Protein AF-A0A812TG53-F1 (afdb_monomer_lite)

Radius of gyration: 23.91 Å; chains: 1; bounding box: 46×63×56 Å

Structure (mmCIF, N/CA/C/O backbone):
data_AF-A0A812TG53-F1
#
_entry.id   AF-A0A812TG53-F1
#
loop_
_atom_site.group_PDB
_atom_site.id
_atom_site.type_symbol
_atom_site.label_atom_id
_atom_site.label_alt_id
_atom_sit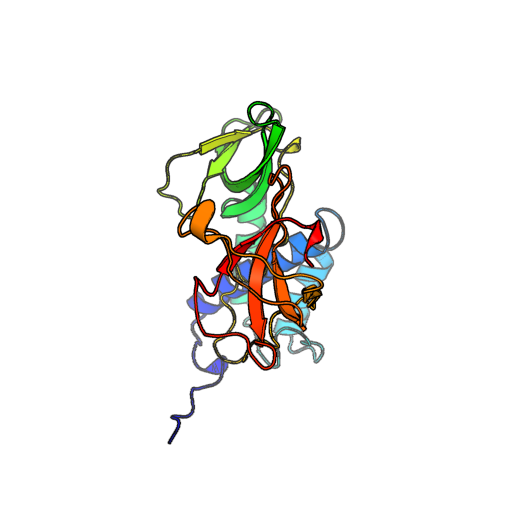e.label_comp_id
_atom_site.label_asym_id
_atom_site.label_entity_id
_atom_site.label_seq_id
_atom_site.pdbx_PDB_ins_code
_atom_site.Cartn_x
_atom_site.Cartn_y
_atom_site.Cartn_z
_atom_site.occupancy
_atom_site.B_iso_or_equiv
_atom_site.auth_seq_id
_atom_site.auth_comp_id
_atom_site.auth_asym_id
_atom_site.auth_atom_id
_atom_site.pdbx_PDB_model_num
ATOM 1 N N . MET A 1 1 ? -2.978 -31.673 16.036 1.00 34.66 1 MET A N 1
ATOM 2 C CA . MET A 1 1 ? -3.916 -30.984 16.946 1.00 34.66 1 MET A CA 1
ATOM 3 C C . MET A 1 1 ? -3.555 -29.513 16.906 1.00 34.66 1 MET A C 1
ATOM 5 O O . MET A 1 1 ? -2.450 -29.178 17.310 1.00 34.66 1 MET A O 1
ATOM 9 N N . ALA A 1 2 ? -4.396 -28.683 16.290 1.00 30.30 2 ALA A N 1
ATOM 10 C CA . ALA A 1 2 ? -4.158 -27.247 16.195 1.00 30.30 2 ALA A CA 1
ATOM 11 C C . ALA A 1 2 ? -4.555 -26.586 17.519 1.00 30.30 2 ALA A C 1
ATOM 13 O O . ALA A 1 2 ? -5.605 -26.903 18.079 1.00 30.30 2 ALA A O 1
ATOM 14 N N . VAL A 1 3 ? -3.688 -25.721 18.035 1.00 29.70 3 VAL A N 1
ATOM 15 C CA . VAL A 1 3 ? -3.946 -24.941 19.246 1.00 29.70 3 VAL A CA 1
ATOM 16 C C . VAL A 1 3 ? -4.960 -23.849 18.877 1.00 29.70 3 VAL A C 1
ATOM 18 O O . VAL A 1 3 ? -4.723 -23.149 17.891 1.00 29.70 3 VAL A O 1
ATOM 21 N N . PRO A 1 4 ? -6.091 -23.699 19.590 1.00 30.78 4 PRO A N 1
ATOM 22 C CA . PRO A 1 4 ? -7.023 -22.610 19.328 1.00 30.78 4 PRO A CA 1
ATOM 23 C C . PRO A 1 4 ? -6.331 -21.287 19.665 1.00 30.78 4 PRO A C 1
ATOM 25 O O . PRO A 1 4 ? -5.918 -21.068 20.803 1.00 30.78 4 PRO A O 1
ATOM 28 N N . PHE A 1 5 ? -6.161 -20.428 18.662 1.00 34.66 5 PHE A N 1
ATOM 29 C CA . PHE A 1 5 ? -5.692 -19.066 18.884 1.00 34.66 5 PHE A CA 1
ATOM 30 C C . PHE A 1 5 ? -6.871 -18.180 19.310 1.00 34.66 5 PHE A C 1
ATOM 32 O O . PHE A 1 5 ? -7.987 -18.367 18.815 1.00 34.66 5 PHE A O 1
ATOM 39 N N . PRO A 1 6 ? -6.642 -17.218 20.211 1.00 31.52 6 PRO A N 1
ATOM 40 C CA . PRO A 1 6 ? -7.719 -16.442 20.796 1.00 31.52 6 PRO A CA 1
ATOM 41 C C . PRO A 1 6 ? -8.263 -15.320 19.890 1.00 31.52 6 PRO A C 1
ATOM 43 O O . PRO A 1 6 ? -7.548 -14.836 19.007 1.00 31.52 6 PRO A O 1
ATOM 46 N N . PRO A 1 7 ? -9.517 -14.873 20.108 1.00 41.44 7 PRO A N 1
ATOM 47 C CA . PRO A 1 7 ? -10.139 -13.772 19.366 1.00 41.44 7 PRO A CA 1
ATOM 48 C C . PRO A 1 7 ? -9.386 -12.439 19.542 1.00 41.44 7 PRO A C 1
ATOM 50 O O . PRO A 1 7 ? -8.675 -12.234 20.521 1.00 41.44 7 PRO A O 1
ATOM 53 N N . LEU A 1 8 ? -9.593 -11.477 18.627 1.00 40.84 8 LEU A N 1
ATOM 54 C CA . LEU A 1 8 ? -9.051 -10.097 18.689 1.00 40.84 8 LEU A CA 1
ATOM 55 C C . LEU A 1 8 ? -9.301 -9.388 20.039 1.00 40.84 8 LEU A C 1
ATOM 57 O O . LEU A 1 8 ? -8.551 -8.482 20.404 1.00 40.84 8 LEU A O 1
ATOM 61 N N . ALA A 1 9 ? -10.309 -9.850 20.783 1.00 44.41 9 ALA A N 1
ATOM 62 C CA . ALA A 1 9 ? -10.615 -9.481 22.160 1.00 44.41 9 ALA A CA 1
ATOM 63 C C . ALA A 1 9 ? -9.562 -9.919 23.204 1.00 44.41 9 ALA A C 1
ATOM 65 O O . ALA A 1 9 ? -9.714 -9.583 24.369 1.00 44.41 9 ALA A O 1
ATOM 66 N N . GLU A 1 10 ? -8.494 -10.629 22.831 1.00 42.50 10 GLU A N 1
ATOM 67 C CA . GLU A 1 10 ? -7.388 -10.972 23.743 1.00 42.50 10 GLU A CA 1
ATOM 68 C C . GLU A 1 10 ? -6.104 -10.162 23.483 1.00 42.50 10 GLU A C 1
ATOM 70 O O . GLU A 1 10 ? -5.130 -10.267 24.225 1.00 42.50 10 GLU A O 1
ATOM 75 N N . LEU A 1 11 ? -6.100 -9.273 22.481 1.00 46.25 11 LEU A N 1
ATOM 76 C CA . LEU A 1 11 ? -5.015 -8.305 22.236 1.00 46.25 11 LEU A CA 1
ATOM 77 C C . LEU A 1 11 ? -5.335 -6.925 22.848 1.00 46.25 11 LEU A C 1
ATOM 79 O O . LEU A 1 11 ? -4.983 -5.886 22.283 1.00 46.25 11 LEU A O 1
ATOM 83 N N . THR A 1 12 ? -6.035 -6.920 23.985 1.00 52.81 12 THR A N 1
ATOM 84 C CA . THR A 1 12 ? -6.772 -5.794 24.589 1.00 52.81 12 THR A CA 1
ATOM 85 C C . THR A 1 12 ? -5.918 -4.871 25.447 1.00 52.81 12 THR A C 1
ATOM 87 O O . THR A 1 12 ? -6.104 -4.746 26.657 1.00 52.81 12 THR A O 1
ATOM 90 N N . GLY A 1 13 ? -4.977 -4.177 24.817 1.00 63.47 13 GLY A N 1
ATOM 91 C CA . GLY A 1 13 ? -4.445 -2.938 25.367 1.00 63.47 13 GLY A CA 1
ATOM 92 C C . GLY A 1 13 ? -5.047 -1.747 24.617 1.00 63.47 13 GLY A C 1
ATOM 93 O O . GLY A 1 13 ? -5.007 -1.747 23.390 1.00 63.47 13 GLY A O 1
ATOM 94 N N . PRO A 1 14 ? -5.501 -0.672 25.282 1.00 61.66 14 PRO A N 1
ATOM 95 C CA . PRO A 1 14 ? -5.809 0.595 24.603 1.00 61.66 14 PRO A CA 1
ATOM 96 C C . PRO A 1 14 ? -4.668 1.038 23.663 1.00 61.66 14 PRO A C 1
ATOM 98 O O . PRO A 1 14 ? -4.884 1.484 22.539 1.00 61.66 14 PRO A O 1
ATOM 101 N N . ARG A 1 15 ? -3.421 0.774 24.083 1.00 70.75 15 ARG A N 1
ATOM 102 C CA . ARG A 1 15 ? -2.189 1.056 23.330 1.00 70.75 15 ARG A CA 1
ATOM 103 C C . ARG A 1 15 ? -2.018 0.256 22.034 1.00 70.75 15 ARG A C 1
ATOM 105 O O . ARG A 1 15 ? -1.292 0.711 21.158 1.00 70.75 15 ARG A O 1
ATOM 112 N N . THR A 1 16 ? -2.635 -0.917 21.899 1.00 77.12 16 THR A N 1
ATOM 113 C CA . THR A 1 16 ? -2.551 -1.742 20.677 1.00 77.12 16 THR A CA 1
ATOM 114 C C . THR A 1 16 ? -3.695 -1.452 19.708 1.00 77.12 16 THR A C 1
ATOM 116 O O . THR A 1 16 ? -3.560 -1.724 18.515 1.00 77.12 16 THR A O 1
ATOM 119 N N . LEU A 1 17 ? -4.801 -0.879 20.196 1.00 80.94 17 LEU A N 1
ATOM 120 C CA . LEU A 1 17 ? -5.965 -0.517 19.387 1.00 80.94 17 LEU A CA 1
ATOM 121 C C . LEU A 1 17 ? -5.759 0.791 18.620 1.00 80.94 17 LEU A C 1
ATOM 123 O O . LEU A 1 17 ? -6.074 0.836 17.433 1.00 80.94 17 LEU A O 1
ATOM 127 N N . ILE A 1 18 ? -5.170 1.817 19.248 1.00 83.62 18 ILE A N 1
ATOM 128 C CA . ILE A 1 18 ? -4.958 3.131 18.609 1.00 83.62 18 ILE A CA 1
ATOM 129 C C . ILE A 1 18 ? -4.191 3.010 17.277 1.00 83.62 18 ILE A C 1
ATOM 131 O O . ILE A 1 18 ? -4.693 3.515 16.272 1.00 83.62 18 IL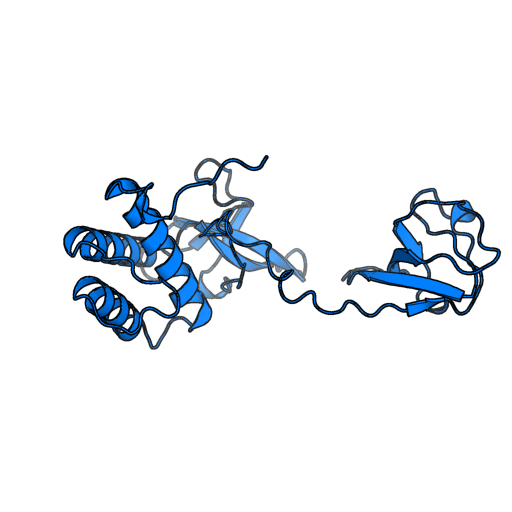E A O 1
ATOM 135 N N . PRO A 1 19 ? -3.039 2.307 17.188 1.00 79.62 19 PRO A N 1
ATOM 136 C CA . PRO A 1 19 ? -2.325 2.167 15.918 1.00 79.62 19 PRO A CA 1
ATOM 137 C C . PRO A 1 19 ? -3.146 1.447 14.844 1.00 79.62 19 PRO A C 1
ATOM 139 O O . PRO A 1 19 ? -3.081 1.818 13.677 1.00 79.62 19 PRO A O 1
ATOM 142 N N . LYS A 1 20 ? -3.950 0.446 15.225 1.00 81.00 20 LYS A N 1
ATOM 143 C CA . LYS A 1 20 ? -4.804 -0.302 14.290 1.00 81.00 20 LYS A CA 1
ATOM 144 C C . LYS A 1 20 ? -5.939 0.562 13.744 1.00 81.00 20 LYS A C 1
ATOM 146 O O . LYS A 1 20 ? -6.169 0.554 12.539 1.00 81.00 20 LYS A O 1
ATOM 151 N N . LEU A 1 21 ? -6.608 1.326 14.609 1.00 83.94 21 LEU A N 1
ATOM 152 C CA . LEU A 1 21 ? -7.654 2.268 14.204 1.00 83.94 21 LEU A CA 1
ATOM 153 C C . LEU A 1 21 ? -7.091 3.367 13.311 1.00 83.94 21 LEU A C 1
ATOM 155 O O . LEU A 1 21 ? -7.651 3.643 12.257 1.00 83.94 21 LEU A O 1
ATOM 159 N N . LEU A 1 22 ? -5.944 3.932 13.683 1.00 85.31 22 LEU A N 1
ATOM 160 C CA . LEU A 1 22 ? -5.238 4.904 12.859 1.00 85.31 22 LEU A CA 1
ATOM 161 C C . LEU A 1 22 ? -4.946 4.336 11.462 1.00 85.31 22 LEU A C 1
ATOM 163 O O . LEU A 1 22 ? -5.195 4.989 10.455 1.00 85.31 22 LEU A O 1
ATOM 167 N N . ASN A 1 23 ? -4.448 3.108 11.393 1.00 81.00 23 ASN A N 1
ATOM 168 C CA . ASN A 1 23 ? -4.130 2.434 10.141 1.00 81.00 23 ASN A CA 1
ATOM 169 C C . ASN A 1 23 ? -5.379 2.169 9.284 1.00 81.00 23 ASN A C 1
ATOM 171 O O . ASN A 1 23 ? -5.363 2.456 8.086 1.00 81.00 23 ASN A O 1
ATOM 175 N N . PHE A 1 24 ? -6.482 1.741 9.905 1.00 82.50 24 PHE A N 1
ATOM 176 C CA . PHE A 1 24 ? -7.789 1.624 9.254 1.00 82.50 24 PHE A CA 1
ATOM 177 C C . PHE A 1 24 ? -8.268 2.965 8.684 1.00 82.50 24 PHE A C 1
ATOM 179 O O . PHE A 1 24 ? -8.654 3.044 7.519 1.00 82.50 24 PHE A O 1
ATOM 186 N N . MET A 1 25 ? -8.194 4.036 9.476 1.00 85.62 25 MET A N 1
ATOM 187 C CA . MET A 1 25 ? -8.623 5.369 9.055 1.00 85.62 25 MET A CA 1
ATOM 188 C C . MET A 1 25 ? -7.836 5.872 7.848 1.00 85.62 25 MET A C 1
ATOM 190 O O . MET A 1 25 ? -8.407 6.428 6.910 1.00 85.62 25 MET A O 1
ATOM 194 N N . LYS A 1 26 ? -6.519 5.658 7.856 1.00 84.19 26 LYS A N 1
ATOM 195 C CA . LYS A 1 26 ? -5.667 6.032 6.732 1.00 84.19 26 LYS A CA 1
ATOM 196 C C . LYS A 1 26 ? -6.007 5.230 5.477 1.00 84.19 26 LYS A C 1
ATOM 198 O O . LYS A 1 26 ? -6.100 5.822 4.409 1.00 84.19 26 LYS A O 1
ATOM 203 N N . GLU A 1 27 ? -6.235 3.922 5.583 1.00 79.12 27 GLU A N 1
ATOM 204 C CA . GLU A 1 27 ? -6.652 3.098 4.440 1.00 79.12 27 GLU A CA 1
ATOM 205 C C . GLU A 1 27 ? -8.019 3.533 3.886 1.00 79.12 27 GLU A C 1
ATOM 207 O O . GLU A 1 27 ? -8.171 3.674 2.672 1.00 79.12 27 GLU A O 1
ATOM 212 N N . TYR A 1 28 ? -8.987 3.816 4.763 1.00 80.00 28 TYR A N 1
ATOM 213 C CA . TYR A 1 28 ? -10.306 4.315 4.374 1.00 80.00 28 TYR A CA 1
ATOM 214 C C . TYR A 1 28 ? -10.203 5.641 3.611 1.00 80.00 28 TYR A C 1
ATOM 216 O O . TYR A 1 28 ? -10.684 5.736 2.483 1.00 80.00 28 TYR A O 1
ATOM 224 N N . HIS A 1 29 ? -9.496 6.626 4.177 1.00 82.62 29 HIS A N 1
ATOM 225 C CA . HIS A 1 29 ? -9.280 7.937 3.554 1.00 82.62 29 HIS A CA 1
ATOM 226 C C . HIS A 1 29 ? -8.634 7.821 2.164 1.00 82.62 29 HIS A C 1
ATOM 228 O O . HIS A 1 29 ? -8.998 8.535 1.230 1.00 82.62 29 HIS A O 1
ATOM 234 N N . MET A 1 30 ? -7.702 6.880 2.005 1.00 76.88 30 MET A N 1
ATOM 235 C CA . MET A 1 30 ? -7.019 6.628 0.734 1.00 76.88 30 MET A CA 1
ATOM 236 C C . MET A 1 30 ? -7.938 5.999 -0.318 1.00 76.88 30 MET A C 1
ATOM 238 O O . MET A 1 30 ? -7.809 6.313 -1.499 1.00 76.88 30 MET A O 1
ATOM 242 N N . ARG A 1 31 ? -8.876 5.136 0.092 1.00 73.19 31 ARG A N 1
ATOM 243 C CA . ARG A 1 31 ? -9.844 4.495 -0.815 1.00 73.19 31 ARG A CA 1
ATOM 244 C C . ARG A 1 31 ? -10.945 5.444 -1.274 1.00 73.19 31 ARG A C 1
ATOM 246 O O . ARG A 1 31 ? -11.345 5.381 -2.432 1.00 73.19 31 ARG A O 1
ATOM 253 N N . THR A 1 32 ? -11.440 6.307 -0.389 1.00 72.94 32 THR A N 1
ATOM 254 C CA . THR A 1 32 ? -12.559 7.216 -0.696 1.00 72.94 32 THR A CA 1
ATOM 255 C C . THR A 1 32 ? -12.136 8.480 -1.446 1.00 72.94 32 THR A C 1
ATOM 257 O O . THR A 1 32 ? -12.987 9.212 -1.950 1.00 72.94 32 THR A O 1
ATOM 260 N N . GLY A 1 33 ? -10.830 8.744 -1.537 1.00 67.56 33 GLY A N 1
ATOM 261 C CA . GLY A 1 33 ? -10.294 9.987 -2.082 1.00 67.56 33 GLY A CA 1
ATOM 262 C C . GLY A 1 33 ? -10.409 11.155 -1.094 1.00 67.56 33 GLY A C 1
ATOM 263 O O . GLY A 1 33 ? -11.250 11.174 -0.198 1.00 67.56 33 GLY A O 1
ATOM 264 N N . GLU A 1 34 ? -9.544 12.154 -1.274 1.00 64.88 34 GLU A N 1
ATOM 265 C CA . GLU A 1 34 ? -9.166 13.162 -0.266 1.00 64.88 34 GLU A CA 1
ATOM 266 C C . GLU A 1 34 ? -10.284 14.086 0.261 1.00 64.88 34 GLU A C 1
ATOM 268 O O . GLU A 1 34 ? -10.023 14.878 1.162 1.00 64.88 34 GLU A O 1
ATOM 273 N N . SER A 1 35 ? -11.500 14.069 -0.302 1.00 55.28 35 SER A N 1
ATOM 274 C CA . SER A 1 35 ? -12.358 15.265 -0.273 1.00 55.28 35 SER A CA 1
ATOM 275 C C . SER A 1 35 ? -13.748 15.135 0.353 1.00 55.28 35 SER A C 1
ATOM 277 O O . SER A 1 35 ? -14.369 16.186 0.527 1.00 55.28 35 SER A O 1
ATOM 279 N N . LYS A 1 36 ? -14.304 13.952 0.653 1.00 60.56 36 LYS A N 1
ATOM 280 C CA . LYS A 1 36 ? -15.753 13.908 0.962 1.00 60.56 36 LYS A CA 1
ATOM 281 C C . LYS A 1 36 ? -16.219 13.210 2.231 1.00 60.56 36 LYS A C 1
ATOM 283 O O . LYS A 1 36 ? -17.326 13.528 2.643 1.00 60.56 36 LYS A O 1
ATOM 288 N N . ASP A 1 37 ? -15.413 12.382 2.892 1.00 72.00 37 ASP A N 1
ATOM 289 C CA . ASP A 1 37 ? -15.970 11.495 3.927 1.00 72.00 37 ASP A CA 1
ATOM 290 C C . ASP A 1 37 ? -15.198 11.406 5.248 1.00 72.00 37 ASP A C 1
ATOM 292 O O . ASP A 1 37 ? -15.439 10.499 6.041 1.00 72.00 37 ASP A O 1
ATOM 296 N N . ASP A 1 38 ? -14.336 12.377 5.566 1.00 80.25 38 ASP A N 1
ATOM 297 C CA . ASP A 1 38 ? -13.677 12.409 6.883 1.00 80.25 38 ASP A CA 1
ATOM 298 C C . ASP A 1 38 ? -14.710 12.473 8.027 1.00 80.25 38 ASP A C 1
ATOM 300 O O . ASP A 1 38 ? -14.564 11.786 9.038 1.00 80.25 38 ASP A O 1
ATOM 304 N N . HIS A 1 39 ? -15.798 13.232 7.842 1.00 82.75 39 HIS A N 1
ATOM 305 C CA . HIS A 1 39 ? -16.913 13.256 8.792 1.00 82.75 39 HIS A CA 1
ATOM 306 C C . HIS A 1 39 ? -17.650 11.916 8.870 1.00 82.75 39 HIS A C 1
ATOM 308 O O . HIS A 1 39 ? -17.987 11.488 9.970 1.00 82.75 39 HIS A O 1
ATOM 314 N N . GLY A 1 40 ? -17.860 11.236 7.738 1.00 83.88 40 GLY A N 1
ATOM 315 C CA . GLY A 1 40 ? -18.487 9.914 7.704 1.00 83.88 40 GLY A CA 1
ATOM 316 C C . GLY A 1 40 ? -17.654 8.861 8.436 1.00 83.88 40 GLY A C 1
ATOM 317 O O . GLY A 1 40 ? -18.191 8.087 9.220 1.00 83.88 40 GLY A O 1
ATOM 318 N N . LEU A 1 41 ? -16.329 8.889 8.263 1.00 83.31 41 LEU A N 1
ATOM 319 C CA . LEU A 1 41 ? -15.396 8.001 8.959 1.00 83.31 41 LEU A CA 1
ATOM 320 C C . LEU A 1 41 ? -15.363 8.263 10.471 1.00 83.31 41 LEU A C 1
ATOM 322 O O . LEU A 1 41 ? -15.394 7.323 11.263 1.00 83.31 41 LEU A O 1
ATOM 326 N N . GLN A 1 42 ? -15.305 9.531 10.884 1.00 83.50 42 GLN A N 1
ATOM 327 C CA . GLN A 1 42 ? -15.339 9.888 12.304 1.00 83.50 42 GLN A CA 1
ATOM 328 C C . GLN A 1 42 ? -16.674 9.503 12.950 1.00 83.50 42 GLN A C 1
ATOM 330 O O . GLN A 1 42 ? -16.677 9.012 14.077 1.00 83.50 42 GLN A O 1
ATOM 335 N N . GLN A 1 43 ? -17.791 9.693 12.240 1.00 84.19 43 GLN A N 1
ATOM 336 C CA . GLN A 1 43 ? -19.110 9.282 12.714 1.00 84.19 43 GLN A CA 1
ATOM 337 C C . GLN A 1 43 ? -19.206 7.759 12.823 1.00 84.19 43 GLN A C 1
ATOM 339 O O . GLN A 1 43 ? -19.623 7.265 13.861 1.00 84.19 43 GLN A O 1
ATOM 344 N N . LEU A 1 44 ? -18.716 7.014 11.826 1.00 81.81 44 LEU A N 1
ATOM 345 C CA . LEU A 1 44 ? -18.670 5.551 11.858 1.00 81.81 44 LEU A CA 1
ATOM 346 C C . LEU A 1 44 ? -17.927 5.028 13.096 1.00 81.81 44 LEU A C 1
ATOM 348 O O . LEU A 1 44 ? -18.392 4.096 13.745 1.00 81.81 44 LEU A O 1
ATOM 352 N N . LEU A 1 45 ? -16.779 5.618 13.442 1.00 82.62 45 LEU A N 1
ATOM 353 C CA . LEU A 1 45 ? -16.016 5.197 14.621 1.00 82.62 45 LEU A CA 1
ATOM 354 C C . LEU A 1 45 ? -16.734 5.517 15.939 1.00 82.62 45 LEU A C 1
ATOM 356 O O . LEU A 1 45 ? -16.670 4.708 16.863 1.00 82.62 45 LEU A O 1
ATOM 360 N N . ARG A 1 46 ? -17.433 6.658 16.019 1.00 83.25 46 ARG A N 1
ATOM 361 C CA . ARG A 1 46 ? -18.272 7.013 17.178 1.00 83.25 46 ARG A CA 1
ATOM 362 C C . ARG A 1 46 ? -19.468 6.074 17.310 1.00 83.25 46 ARG A C 1
ATOM 364 O O . ARG A 1 46 ? -19.706 5.554 18.392 1.00 83.25 46 ARG A O 1
ATOM 371 N N . ASP A 1 47 ? -20.146 5.772 16.206 1.00 80.25 47 ASP A N 1
ATOM 372 C CA . ASP A 1 47 ? -21.278 4.841 16.186 1.00 80.25 47 ASP A CA 1
ATOM 373 C C . ASP A 1 47 ? -20.855 3.442 16.675 1.00 80.25 47 ASP A C 1
ATOM 375 O O . ASP A 1 47 ? -21.607 2.772 17.382 1.00 80.25 47 ASP A O 1
ATOM 379 N N . ILE A 1 48 ? -19.633 3.002 16.345 1.00 74.38 48 ILE A N 1
ATOM 380 C CA . ILE A 1 48 ? -19.062 1.742 16.849 1.00 74.38 48 ILE A CA 1
ATOM 381 C C . ILE A 1 48 ? -18.758 1.829 18.353 1.00 74.38 48 ILE A C 1
ATOM 383 O O . ILE A 1 48 ? -19.046 0.878 19.082 1.00 74.38 48 ILE A O 1
ATOM 387 N N . ALA A 1 49 ? -18.219 2.952 18.838 1.00 80.38 49 ALA A N 1
ATOM 388 C CA . ALA A 1 49 ? -17.965 3.164 20.267 1.00 80.38 49 ALA A CA 1
ATOM 389 C C . ALA A 1 49 ? -19.258 3.162 21.103 1.00 80.38 49 ALA A C 1
ATOM 391 O O . ALA A 1 49 ? -19.280 2.647 22.221 1.00 80.38 49 ALA A O 1
ATOM 392 N N . GLU A 1 50 ? -20.359 3.661 20.538 1.00 82.50 50 GLU A N 1
ATOM 393 C CA . GLU A 1 50 ? -21.691 3.663 21.158 1.00 82.50 50 GLU A CA 1
ATOM 394 C C . GLU A 1 50 ? -22.401 2.293 21.105 1.00 82.50 50 GLU A C 1
ATOM 396 O O . GLU A 1 50 ? -23.503 2.138 21.637 1.00 82.50 50 GLU A O 1
ATOM 401 N N . GLY A 1 51 ? -21.783 1.272 20.497 1.00 70.31 51 GLY A N 1
ATOM 402 C CA . GLY A 1 51 ? -22.359 -0.071 20.373 1.00 70.31 51 GLY A CA 1
ATOM 403 C C . GLY A 1 51 ? -23.375 -0.211 19.233 1.00 70.31 51 GLY A C 1
ATOM 404 O O . GLY A 1 51 ? -24.259 -1.072 19.283 1.00 70.31 51 GLY A O 1
ATOM 405 N N . GLY A 1 52 ? -23.276 0.630 18.201 1.00 69.50 52 GLY A N 1
ATOM 406 C CA . GLY A 1 52 ? -24.093 0.545 16.997 1.00 69.50 52 GLY A CA 1
ATOM 407 C C . GLY A 1 52 ? -23.904 -0.785 16.254 1.00 69.50 52 GLY A C 1
ATOM 408 O O . GLY A 1 52 ? -22.790 -1.208 15.966 1.00 69.50 52 GLY A O 1
ATOM 409 N N . LYS A 1 53 ? -25.014 -1.439 15.885 1.00 57.19 53 LYS A N 1
ATOM 410 C CA . LYS A 1 53 ? -25.073 -2.781 15.256 1.00 57.19 53 LYS A CA 1
ATOM 411 C C . LYS A 1 53 ? -24.517 -2.899 13.819 1.00 57.19 53 LYS A C 1
ATOM 413 O O . LYS A 1 53 ? -24.752 -3.912 13.168 1.00 57.19 53 LYS A O 1
ATOM 418 N N . ASN A 1 54 ? -23.803 -1.902 13.297 1.00 52.78 54 ASN A N 1
ATOM 419 C CA . ASN A 1 54 ? -23.443 -1.818 11.871 1.00 52.78 54 ASN A CA 1
ATOM 420 C C . ASN A 1 54 ? -21.934 -1.948 11.597 1.00 52.78 54 ASN A C 1
ATOM 422 O O . ASN A 1 54 ? -21.399 -1.320 10.686 1.00 52.78 54 ASN A O 1
ATOM 426 N N . SER A 1 55 ? -21.216 -2.771 12.351 1.00 51.03 55 SER A N 1
ATOM 427 C CA . SER A 1 55 ? -19.761 -2.912 12.234 1.00 51.03 55 SER A CA 1
ATOM 428 C C . SER A 1 55 ? -19.345 -3.984 11.217 1.00 51.03 55 SER A C 1
ATOM 430 O O . SER A 1 55 ? -18.554 -4.875 11.514 1.00 51.03 55 SER A O 1
ATOM 432 N N . GLY A 1 56 ? -19.828 -3.886 9.973 1.00 54.91 56 GLY A N 1
ATOM 433 C CA . GLY A 1 56 ? -19.520 -4.857 8.909 1.00 54.91 56 GLY A CA 1
ATOM 434 C C . GLY A 1 56 ? -18.019 -5.121 8.683 1.00 54.91 56 GLY A C 1
ATOM 435 O O . GLY A 1 56 ? -17.656 -6.231 8.313 1.00 54.91 56 GLY A O 1
ATOM 436 N N . ALA A 1 57 ? -17.142 -4.141 8.948 1.00 50.38 57 ALA A N 1
ATOM 437 C CA . ALA A 1 57 ? -15.687 -4.268 8.767 1.00 50.38 57 ALA A CA 1
ATOM 438 C C . ALA A 1 57 ? -14.879 -4.468 10.067 1.00 50.38 57 ALA A C 1
ATOM 440 O O . ALA A 1 57 ? -13.734 -4.907 10.005 1.00 50.38 57 ALA A O 1
ATOM 441 N N . LEU A 1 58 ? -15.441 -4.129 11.232 1.00 54.56 58 LEU A N 1
ATOM 442 C CA . LEU A 1 58 ? -14.732 -4.154 12.523 1.00 54.56 58 LEU A CA 1
ATOM 443 C C . LEU A 1 58 ? -15.278 -5.216 13.495 1.00 54.56 58 LEU A C 1
ATOM 445 O O . LEU A 1 58 ? -14.652 -5.462 14.521 1.00 54.56 58 LEU A O 1
ATOM 449 N N . GLY A 1 59 ? -16.386 -5.890 13.162 1.00 60.34 59 GLY A N 1
ATOM 450 C CA . GLY A 1 59 ? -17.013 -6.916 14.003 1.00 60.34 59 GLY A CA 1
ATOM 451 C C . GLY A 1 59 ? -17.622 -6.357 15.295 1.00 60.34 59 GLY A C 1
ATOM 452 O O . GLY A 1 59 ? -17.753 -5.146 15.462 1.00 60.34 59 GLY A O 1
ATOM 453 N N . ASP A 1 60 ? -17.981 -7.234 16.236 1.00 62.50 60 ASP A N 1
ATOM 454 C CA . ASP A 1 60 ? -18.568 -6.880 17.546 1.00 62.50 60 ASP A CA 1
ATOM 455 C C . ASP A 1 60 ? -17.530 -6.306 18.539 1.00 62.50 60 ASP A C 1
ATOM 457 O O . ASP A 1 60 ? -17.513 -6.636 19.727 1.00 62.50 60 ASP A O 1
ATOM 461 N N . ILE A 1 61 ? -16.600 -5.479 18.060 1.00 67.88 61 ILE A N 1
ATOM 462 C CA . ILE A 1 61 ? -15.589 -4.856 18.912 1.00 67.88 61 ILE A CA 1
ATOM 463 C C . ILE A 1 61 ? -16.189 -3.599 19.543 1.00 67.88 61 ILE A C 1
ATOM 465 O O . ILE A 1 61 ? -16.433 -2.608 18.860 1.00 67.88 61 ILE A O 1
ATOM 469 N N . LEU A 1 62 ? -16.363 -3.624 20.865 1.00 73.69 62 LEU A N 1
ATOM 470 C CA . LEU A 1 62 ? -16.614 -2.418 21.652 1.00 73.69 62 LEU A CA 1
ATOM 471 C C . LEU A 1 62 ? -15.312 -1.623 21.767 1.00 73.69 62 LEU A C 1
ATOM 473 O O . LEU A 1 62 ? -14.343 -2.077 22.381 1.00 73.69 62 LEU A O 1
ATOM 477 N N . LEU A 1 63 ? -15.288 -0.440 21.159 1.00 82.88 63 LEU A N 1
ATOM 478 C CA . LEU A 1 63 ? -14.162 0.482 21.242 1.00 82.88 63 LEU A CA 1
ATOM 479 C C . LEU A 1 63 ? -14.413 1.498 22.365 1.00 82.88 63 LEU A C 1
ATOM 481 O O . LEU A 1 63 ? -15.436 2.177 22.335 1.00 82.88 63 LEU A O 1
ATOM 485 N N . PRO A 1 64 ? -13.502 1.636 23.343 1.00 88.19 64 PRO A N 1
ATOM 486 C CA . PRO A 1 64 ? -13.577 2.722 24.314 1.00 88.19 64 PRO A CA 1
ATOM 487 C C . PRO A 1 64 ? -13.538 4.098 23.626 1.00 88.19 64 PRO A C 1
ATOM 489 O O . PRO A 1 64 ? -12.752 4.307 22.699 1.00 88.19 64 PRO A O 1
ATOM 492 N N . GLU A 1 65 ? -14.362 5.043 24.082 1.00 88.19 65 GLU A N 1
ATOM 493 C CA . GLU A 1 65 ? -14.453 6.391 23.493 1.00 88.19 65 GLU A CA 1
ATOM 494 C C . GLU A 1 65 ? -13.107 7.135 23.532 1.00 88.19 65 GLU A C 1
ATOM 496 O O . GLU A 1 65 ? -12.735 7.804 22.571 1.00 88.19 65 GLU A O 1
ATOM 501 N N . ASP A 1 66 ? -12.329 6.978 24.607 1.00 90.50 66 ASP A N 1
ATOM 502 C CA . ASP A 1 66 ? -10.990 7.562 24.739 1.00 90.50 66 ASP A CA 1
ATOM 503 C C . ASP A 1 66 ? -10.030 7.051 23.653 1.00 90.50 66 ASP A C 1
ATOM 505 O O . ASP A 1 66 ? -9.317 7.839 23.032 1.00 90.50 66 ASP A O 1
ATOM 509 N N . VAL A 1 67 ? -10.080 5.752 23.346 1.00 89.00 67 VAL A N 1
ATOM 510 C CA . VAL A 1 67 ? -9.284 5.128 22.278 1.00 89.00 67 VAL A CA 1
ATOM 511 C C . VAL A 1 67 ? -9.667 5.672 20.900 1.00 89.00 67 VAL A C 1
ATOM 513 O O . VAL A 1 67 ? -8.788 5.916 20.068 1.00 89.00 67 VAL A O 1
ATOM 516 N N . VAL A 1 68 ? -10.962 5.879 20.647 1.00 88.69 68 VAL A N 1
ATOM 517 C CA . VAL A 1 68 ? -11.446 6.452 19.382 1.00 88.69 68 VAL A CA 1
ATOM 518 C C . VAL A 1 68 ? -11.016 7.911 19.242 1.00 88.69 68 VAL A C 1
ATOM 520 O O . VAL A 1 68 ? -10.495 8.289 18.192 1.00 88.69 68 VAL A O 1
ATOM 523 N N . GLN A 1 69 ? -11.161 8.720 20.294 1.00 90.06 69 GLN A N 1
ATOM 524 C CA . GLN A 1 69 ? -10.714 10.116 20.290 1.00 90.06 69 GLN A CA 1
ATOM 525 C C . GLN A 1 69 ? -9.203 10.233 20.053 1.00 90.06 69 GLN A C 1
ATOM 527 O O . GLN A 1 69 ? -8.768 11.050 19.236 1.00 90.06 69 GLN A O 1
ATOM 532 N N . ASP A 1 70 ? -8.400 9.384 20.698 1.00 89.94 70 ASP A N 1
ATOM 533 C CA . ASP A 1 70 ? -6.950 9.355 20.500 1.00 89.94 70 ASP A CA 1
ATOM 534 C C . ASP A 1 70 ? -6.571 8.945 19.068 1.00 89.94 70 ASP A C 1
ATOM 536 O O . ASP A 1 70 ? -5.683 9.556 18.465 1.00 89.94 70 ASP A O 1
ATOM 540 N N . ALA A 1 71 ? -7.266 7.963 18.482 1.00 89.62 71 ALA A N 1
ATOM 541 C CA . ALA A 1 71 ? -7.056 7.562 17.091 1.00 89.62 71 ALA A CA 1
ATOM 542 C C . ALA A 1 71 ? -7.423 8.682 16.102 1.00 89.62 71 ALA A C 1
ATOM 544 O O . ALA A 1 71 ? -6.655 8.957 15.177 1.00 89.62 71 ALA A O 1
ATOM 545 N N . ILE A 1 72 ? -8.544 9.381 16.328 1.00 90.19 72 ILE A N 1
ATOM 546 C CA . ILE A 1 72 ? -8.955 10.541 15.523 1.00 90.19 72 ILE A CA 1
ATOM 547 C C . ILE A 1 72 ? -7.904 11.648 15.608 1.00 90.19 72 ILE A C 1
ATOM 549 O O . ILE A 1 72 ? -7.480 12.184 14.584 1.00 90.19 72 ILE A O 1
ATOM 553 N N . LYS A 1 73 ? -7.429 11.966 16.815 1.00 91.88 73 LYS A N 1
ATOM 554 C CA . LYS A 1 73 ? -6.384 12.972 17.019 1.00 91.88 73 LYS A CA 1
ATOM 555 C C . LYS A 1 73 ? -5.093 12.604 16.282 1.00 91.88 73 LYS A C 1
ATOM 557 O O . LYS A 1 73 ? -4.532 13.453 15.590 1.00 91.88 73 LYS A O 1
ATOM 562 N N . ALA A 1 74 ? -4.652 11.350 16.389 1.00 89.44 74 ALA A N 1
ATOM 563 C CA . ALA A 1 74 ? -3.467 10.856 15.691 1.00 89.44 74 ALA A CA 1
ATOM 564 C C . ALA A 1 74 ? -3.629 10.912 14.160 1.00 89.44 74 ALA A C 1
ATOM 566 O O . ALA A 1 74 ? -2.677 11.212 13.438 1.00 89.44 74 ALA A O 1
ATOM 567 N N . PHE A 1 75 ? -4.837 10.665 13.651 1.00 90.00 75 PHE A N 1
ATOM 568 C CA . PHE A 1 75 ? -5.143 10.773 12.228 1.00 90.00 75 PHE A CA 1
ATOM 569 C C . PHE A 1 75 ? -5.097 12.222 11.722 1.00 90.00 75 PHE A C 1
ATOM 571 O O . PHE A 1 75 ? -4.511 12.492 10.673 1.00 90.00 75 PHE A O 1
ATOM 578 N N . GLU A 1 76 ? -5.652 13.171 12.477 1.00 90.31 76 GLU A N 1
ATOM 579 C CA . GLU A 1 76 ? -5.568 14.599 12.147 1.00 90.31 76 GLU A CA 1
ATOM 580 C C . GLU A 1 76 ? -4.122 15.111 12.163 1.00 90.31 76 GLU A C 1
ATOM 582 O O . GLU A 1 76 ? -3.717 15.877 11.287 1.00 90.31 76 GLU A O 1
ATOM 587 N N . GLU A 1 77 ? -3.317 14.668 13.129 1.00 90.31 77 GLU A N 1
ATOM 588 C CA . GLU A 1 77 ? -1.888 14.982 13.179 1.00 90.31 77 GLU A CA 1
ATOM 589 C C . GLU A 1 77 ? -1.144 14.410 11.967 1.00 90.31 77 GLU A C 1
ATOM 591 O O . GLU A 1 77 ? -0.404 15.131 11.298 1.00 90.31 77 GLU A O 1
ATOM 596 N N . TRP A 1 78 ? -1.406 13.151 11.611 1.00 88.31 78 TRP A N 1
ATOM 597 C CA . TRP A 1 78 ? -0.843 12.529 10.413 1.00 88.31 78 TRP A CA 1
ATOM 598 C C . TRP A 1 78 ? -1.176 13.311 9.132 1.00 88.31 78 TRP A C 1
ATOM 600 O O . TRP A 1 78 ? -0.286 13.531 8.306 1.00 88.31 78 TRP A O 1
ATOM 610 N N . LYS A 1 79 ? -2.414 13.805 8.980 1.00 87.81 79 LYS A N 1
ATOM 611 C CA . LYS A 1 79 ? -2.789 14.677 7.852 1.00 87.81 79 LYS A CA 1
ATOM 612 C C . LYS A 1 79 ? -1.984 15.981 7.849 1.00 87.81 79 LYS A C 1
ATOM 614 O O . LYS A 1 79 ? -1.467 16.371 6.803 1.00 87.81 79 LYS A O 1
ATOM 619 N N . LYS A 1 80 ? -1.830 16.634 9.008 1.00 85.75 80 LYS A N 1
ATOM 620 C CA . LYS A 1 80 ? -1.057 17.887 9.146 1.00 85.75 80 LYS A CA 1
ATOM 621 C C . LYS A 1 80 ? 0.424 17.714 8.814 1.00 85.75 80 LYS A C 1
ATOM 623 O O . LYS A 1 80 ? 1.022 18.615 8.230 1.00 85.75 80 LYS A O 1
ATOM 628 N N . LEU A 1 81 ? 0.996 16.556 9.139 1.00 82.25 81 LEU A N 1
ATOM 629 C CA . LEU A 1 81 ? 2.387 16.208 8.836 1.00 82.25 81 LEU A CA 1
ATOM 630 C C . LEU A 1 81 ? 2.629 15.872 7.354 1.00 82.25 81 LEU A C 1
ATOM 632 O O . LEU A 1 81 ? 3.733 15.476 6.994 1.00 82.25 81 LEU A O 1
ATOM 636 N N . GLY A 1 82 ? 1.627 16.018 6.482 1.00 81.81 82 GLY A N 1
ATOM 637 C CA . GLY A 1 82 ? 1.762 15.686 5.065 1.00 81.81 82 GLY A CA 1
ATOM 638 C C . GLY A 1 82 ? 1.659 14.189 4.788 1.00 81.81 82 GLY A C 1
ATOM 639 O O . GLY A 1 82 ? 2.153 13.733 3.766 1.00 81.81 82 GLY A O 1
ATOM 640 N N . ARG A 1 83 ? 0.996 13.431 5.675 1.00 86.00 83 ARG A N 1
ATOM 641 C CA . ARG A 1 83 ? 0.719 11.996 5.514 1.00 86.00 83 ARG A CA 1
ATOM 642 C C . ARG A 1 83 ? 1.977 11.127 5.465 1.00 86.00 83 ARG A C 1
ATOM 644 O O . ARG A 1 83 ? 2.097 10.221 4.642 1.00 86.00 83 ARG A O 1
ATOM 651 N N . THR A 1 84 ? 2.899 11.371 6.388 1.00 82.88 84 THR A N 1
ATOM 652 C CA . THR A 1 84 ? 4.133 10.587 6.522 1.00 82.88 84 THR A CA 1
ATOM 653 C C . THR A 1 84 ? 3.856 9.076 6.599 1.00 82.88 84 THR A C 1
ATOM 655 O O . THR A 1 84 ? 2.860 8.618 7.172 1.00 82.88 84 THR A O 1
ATOM 658 N N . GLY A 1 85 ? 4.725 8.293 5.966 1.00 83.06 85 GLY A N 1
ATOM 659 C CA . GLY A 1 85 ? 4.635 6.842 5.832 1.00 83.06 85 GLY A CA 1
ATOM 660 C C . GLY A 1 85 ? 3.665 6.343 4.756 1.00 83.06 85 GLY A C 1
ATOM 661 O O . GLY A 1 85 ? 3.542 5.136 4.601 1.00 83.06 85 GLY A O 1
ATOM 662 N N . MET A 1 86 ? 2.969 7.214 4.016 1.00 87.31 86 MET A N 1
ATOM 663 C CA . MET A 1 86 ? 1.981 6.814 3.002 1.00 87.31 86 MET A CA 1
ATOM 664 C C . MET A 1 86 ? 2.633 6.267 1.716 1.00 87.31 86 MET A C 1
ATOM 666 O O . MET A 1 86 ? 3.485 6.962 1.170 1.00 87.31 86 MET A O 1
ATOM 670 N N . PRO A 1 87 ? 2.235 5.097 1.168 1.00 87.00 87 PRO A N 1
ATOM 671 C CA . PRO A 1 87 ? 2.698 4.597 -0.098 1.00 87.00 87 PRO A CA 1
ATOM 672 C C . PRO A 1 87 ? 2.114 5.485 -1.178 1.00 87.00 87 PRO A C 1
ATOM 674 O O . PRO A 1 87 ? 0.926 5.834 -1.212 1.00 87.00 87 PRO A O 1
ATOM 677 N N . CYS A 1 88 ? 2.987 5.849 -2.085 1.00 89.25 88 CYS A N 1
ATOM 678 C CA . CYS A 1 88 ? 2.673 6.734 -3.167 1.00 89.25 88 CYS A CA 1
ATOM 679 C C . CYS A 1 88 ? 3.382 6.288 -4.434 1.00 89.25 88 CYS A C 1
ATOM 681 O O . CYS A 1 88 ? 4.412 5.610 -4.411 1.00 89.25 88 CYS A O 1
ATOM 683 N N . SER A 1 89 ? 2.821 6.723 -5.548 1.00 89.38 89 SER A N 1
ATOM 684 C CA . SER A 1 89 ? 3.467 6.689 -6.844 1.00 89.38 89 SER A CA 1
ATOM 685 C C . SER A 1 89 ? 3.843 8.111 -7.224 1.00 89.38 89 SER A C 1
ATOM 687 O O . SER A 1 89 ? 3.023 9.029 -7.152 1.00 89.38 89 SER A O 1
ATOM 689 N N . TYR A 1 90 ? 5.088 8.287 -7.644 1.00 91.19 90 TYR A N 1
ATOM 690 C CA . TYR A 1 90 ? 5.622 9.556 -8.116 1.00 91.19 90 TYR A CA 1
ATOM 691 C C . TYR A 1 90 ? 6.123 9.398 -9.550 1.00 91.19 90 TYR A C 1
ATOM 693 O O . TYR A 1 90 ? 6.803 8.424 -9.860 1.00 91.19 90 TYR A O 1
ATOM 701 N N . TYR A 1 91 ? 5.799 10.344 -10.431 1.00 88.31 91 TYR A N 1
ATOM 702 C CA . TYR A 1 91 ? 6.293 10.309 -11.807 1.00 88.31 91 TYR A CA 1
ATOM 703 C C . TYR A 1 91 ? 7.700 10.908 -11.892 1.00 88.31 91 TYR A C 1
ATOM 705 O O . TYR A 1 91 ? 7.868 12.124 -11.805 1.00 88.31 91 TYR A O 1
ATOM 713 N N . SER A 1 92 ? 8.713 10.064 -12.091 1.00 86.38 92 SER A N 1
ATOM 714 C CA . SER A 1 92 ? 10.091 10.518 -12.264 1.00 86.38 92 SER A CA 1
ATOM 715 C C . SER A 1 92 ? 10.315 11.033 -13.678 1.00 86.38 92 SER A C 1
ATOM 717 O O . SER A 1 92 ? 10.289 10.270 -14.640 1.00 86.38 92 SER A O 1
ATOM 719 N N . HIS A 1 93 ? 10.613 12.325 -13.816 1.00 85.12 93 HIS A N 1
ATOM 720 C CA . HIS A 1 93 ? 10.981 12.902 -15.111 1.00 85.12 93 HIS A CA 1
ATOM 721 C C . HIS A 1 93 ? 12.306 12.351 -15.654 1.00 85.12 93 HIS A C 1
ATOM 723 O O . HIS A 1 93 ? 12.462 12.240 -16.869 1.00 85.12 93 HIS A O 1
ATOM 729 N N . THR A 1 94 ? 13.231 11.974 -14.767 1.00 85.25 94 THR A N 1
ATOM 730 C CA . THR A 1 94 ? 14.527 11.388 -15.135 1.00 85.25 94 THR A CA 1
ATOM 731 C C . THR A 1 94 ? 14.355 10.011 -15.769 1.00 85.25 94 THR A C 1
ATOM 733 O O . THR A 1 94 ? 14.952 9.741 -16.807 1.00 85.25 94 THR A O 1
ATOM 736 N N . HIS A 1 95 ? 13.516 9.158 -15.174 1.00 84.06 95 HIS A N 1
ATOM 737 C CA . HIS A 1 95 ? 13.290 7.788 -15.652 1.00 84.06 95 HIS A CA 1
ATOM 738 C C . HIS A 1 95 ? 12.091 7.655 -16.600 1.00 84.06 95 HIS A C 1
ATOM 740 O O . HIS A 1 95 ? 11.926 6.613 -17.221 1.00 84.06 95 HIS A O 1
ATOM 746 N N . LYS A 1 96 ? 11.271 8.707 -16.734 1.00 89.00 96 LYS A N 1
ATOM 747 C CA . LYS A 1 96 ? 10.002 8.711 -17.484 1.00 89.00 96 LYS A CA 1
ATOM 748 C C . LYS A 1 96 ? 9.047 7.585 -17.062 1.00 89.00 96 LYS A C 1
ATOM 750 O O . LYS A 1 96 ? 8.305 7.061 -17.885 1.00 89.00 96 LYS A O 1
ATOM 755 N N . SER A 1 97 ? 9.054 7.235 -15.777 1.00 88.38 97 SER A N 1
ATOM 756 C CA . SER A 1 97 ? 8.259 6.145 -15.207 1.00 88.38 97 SER A CA 1
ATOM 757 C C . SER A 1 97 ? 7.710 6.508 -13.825 1.00 88.38 97 SER A C 1
ATOM 759 O O . SER A 1 97 ? 8.175 7.451 -13.171 1.00 88.38 97 SER A O 1
ATOM 761 N N . TYR A 1 98 ? 6.689 5.771 -13.379 1.00 88.06 98 TYR A N 1
ATOM 762 C CA . TYR A 1 98 ? 6.168 5.889 -12.020 1.00 88.06 98 TYR A CA 1
ATOM 763 C C . TYR A 1 98 ? 7.032 5.084 -11.052 1.00 88.06 98 TYR A C 1
ATOM 765 O O . TYR A 1 98 ? 7.131 3.866 -11.142 1.00 88.06 98 TYR A O 1
ATOM 773 N N . VAL A 1 99 ? 7.625 5.773 -10.083 1.00 87.94 99 VAL A N 1
ATOM 774 C CA . VAL A 1 99 ? 8.399 5.160 -9.008 1.00 87.94 99 VAL A CA 1
ATOM 775 C C . VAL A 1 99 ? 7.494 4.959 -7.802 1.00 87.94 99 VAL A C 1
ATOM 777 O O . VAL A 1 99 ? 6.770 5.866 -7.385 1.00 87.94 99 VAL A O 1
ATOM 780 N N . GLN A 1 100 ? 7.543 3.755 -7.244 1.00 90.75 100 GLN A N 1
ATOM 781 C CA . GLN A 1 100 ? 6.874 3.413 -5.998 1.00 90.75 100 GLN A CA 1
ATOM 782 C C . GLN A 1 100 ? 7.727 3.871 -4.814 1.00 90.75 100 GLN A C 1
ATOM 784 O O . GLN A 1 100 ? 8.922 3.581 -4.757 1.00 90.75 100 GLN A O 1
ATOM 789 N N . ALA A 1 101 ? 7.119 4.596 -3.883 1.00 91.06 101 ALA A N 1
ATOM 790 C CA . ALA A 1 101 ? 7.807 5.155 -2.727 1.00 91.06 101 ALA A CA 1
ATOM 791 C C . ALA A 1 101 ? 6.852 5.319 -1.539 1.00 91.06 101 ALA A C 1
ATOM 793 O O . ALA A 1 101 ? 5.653 5.069 -1.649 1.00 91.06 101 ALA A O 1
ATOM 794 N N . PHE A 1 102 ? 7.392 5.785 -0.418 1.00 89.94 102 PHE A N 1
ATOM 795 C CA . PHE A 1 102 ? 6.655 6.203 0.765 1.00 89.94 102 PHE A CA 1
ATOM 796 C C . PHE A 1 102 ? 6.906 7.683 1.042 1.00 89.94 102 PHE A C 1
ATOM 798 O O . PHE A 1 102 ? 8.029 8.160 0.894 1.00 89.94 102 PHE A O 1
ATOM 805 N N . VAL A 1 103 ? 5.879 8.409 1.474 1.00 88.69 103 VAL A N 1
ATOM 806 C CA . VAL A 1 103 ? 6.016 9.811 1.875 1.00 88.69 103 VAL A CA 1
ATOM 807 C C . VAL A 1 103 ? 6.851 9.897 3.155 1.00 88.69 103 VAL A C 1
ATOM 809 O O . VAL A 1 103 ? 6.503 9.323 4.183 1.00 88.69 103 VAL A O 1
ATOM 812 N N . GLY A 1 104 ? 7.977 10.592 3.083 1.00 87.75 104 GLY A N 1
ATOM 813 C CA . GLY A 1 104 ? 8.889 10.903 4.177 1.00 87.75 104 GLY A CA 1
ATOM 814 C C . GLY A 1 104 ? 8.500 12.188 4.904 1.00 87.75 104 GLY A C 1
ATOM 815 O O . GLY A 1 104 ? 7.318 12.486 5.051 1.00 87.75 104 GLY A O 1
ATOM 816 N N . GLU A 1 105 ? 9.487 12.934 5.405 1.00 88.06 105 GLU A N 1
ATOM 817 C CA . GLU A 1 105 ? 9.229 14.173 6.141 1.00 88.06 105 GLU A CA 1
ATOM 818 C C . GLU A 1 105 ? 8.917 15.344 5.189 1.00 88.06 105 GLU A C 1
ATOM 820 O O . GLU A 1 105 ? 9.338 15.385 4.027 1.00 88.06 105 GLU A O 1
ATOM 825 N N . LYS A 1 106 ? 8.128 16.298 5.693 1.00 89.12 106 LYS A N 1
ATOM 826 C CA . LYS A 1 106 ? 7.794 17.547 5.006 1.00 89.12 106 LYS A CA 1
ATOM 827 C C . LYS A 1 106 ? 8.923 18.557 5.201 1.00 89.12 106 LYS A C 1
ATOM 829 O O . LYS A 1 106 ? 9.286 18.844 6.338 1.00 89.12 106 LYS A O 1
ATOM 834 N N . HIS A 1 107 ? 9.402 19.150 4.109 1.00 89.38 107 HIS A N 1
ATOM 835 C CA . HIS A 1 107 ? 10.399 20.224 4.126 1.00 89.38 107 HIS A CA 1
ATOM 836 C C . HIS A 1 107 ? 9.810 21.524 3.588 1.00 89.38 107 HIS A C 1
ATOM 838 O O . HIS A 1 107 ? 9.180 21.532 2.535 1.00 89.38 107 HIS A O 1
ATOM 844 N N . GLY A 1 108 ? 10.043 22.629 4.296 1.00 88.25 108 GLY A N 1
ATOM 845 C CA . GLY A 1 108 ? 9.528 23.954 3.934 1.00 88.25 108 GLY A CA 1
ATOM 846 C C . GLY A 1 108 ? 8.173 24.298 4.563 1.00 88.25 108 GLY A C 1
ATOM 847 O O . GLY A 1 108 ? 7.536 23.481 5.235 1.00 88.25 108 GLY A O 1
ATOM 848 N N . GLU A 1 109 ? 7.739 25.539 4.349 1.00 85.19 109 GLU A N 1
ATOM 849 C CA . GLU A 1 109 ? 6.539 26.116 4.963 1.00 85.19 109 GLU A CA 1
ATOM 850 C C . GLU A 1 109 ? 5.426 26.376 3.935 1.00 85.19 109 GLU A C 1
ATOM 852 O O . GLU A 1 109 ? 5.667 26.629 2.754 1.00 85.19 109 GLU A O 1
ATOM 857 N N . ASP A 1 110 ? 4.181 26.299 4.413 1.00 81.06 110 ASP A N 1
ATOM 858 C CA . ASP A 1 110 ? 2.951 26.675 3.712 1.00 81.06 110 ASP A CA 1
ATOM 859 C C . ASP A 1 110 ? 2.756 26.124 2.293 1.00 81.06 110 ASP A C 1
ATOM 861 O O . ASP A 1 110 ? 2.195 25.038 2.132 1.00 81.06 110 ASP A O 1
ATOM 865 N N . ARG A 1 111 ? 3.113 26.909 1.268 1.00 77.56 111 ARG A N 1
ATOM 866 C CA . ARG A 1 111 ? 2.723 26.687 -0.136 1.00 77.56 111 ARG A CA 1
ATOM 867 C C . ARG A 1 111 ? 3.811 26.064 -0.999 1.00 77.56 111 ARG A C 1
ATOM 869 O O . ARG A 1 111 ? 3.459 25.429 -1.989 1.00 77.56 111 ARG A O 1
ATOM 876 N N . ASP A 1 112 ? 5.068 26.193 -0.591 1.00 84.31 112 ASP A N 1
ATOM 877 C CA . ASP A 1 112 ? 6.235 25.754 -1.365 1.00 84.31 112 ASP A CA 1
ATOM 878 C C . ASP A 1 112 ? 6.976 24.624 -0.639 1.00 84.31 112 ASP A C 1
ATOM 880 O O . ASP A 1 112 ? 8.204 24.537 -0.656 1.00 84.31 112 ASP A O 1
ATOM 884 N N . TYR A 1 113 ? 6.221 23.763 0.048 1.00 86.94 113 TYR A N 1
ATOM 885 C CA . TYR A 1 113 ? 6.801 22.612 0.721 1.00 86.94 113 TYR A CA 1
ATOM 886 C C . TYR A 1 113 ? 7.066 21.473 -0.259 1.00 86.94 113 TYR A C 1
ATOM 888 O O . TYR A 1 113 ? 6.283 21.217 -1.177 1.00 86.94 113 TYR A O 1
ATOM 896 N N . THR A 1 114 ? 8.148 20.747 -0.014 1.00 90.25 114 THR A N 1
ATOM 897 C CA . THR A 1 114 ? 8.445 19.479 -0.672 1.00 90.25 114 THR A CA 1
ATOM 898 C C . THR A 1 114 ? 8.215 18.331 0.301 1.00 90.25 114 THR A C 1
ATOM 900 O O . THR A 1 114 ? 8.257 18.487 1.526 1.00 90.25 114 THR A O 1
ATOM 903 N N . LEU A 1 115 ? 7.920 17.160 -0.250 1.00 89.44 115 LEU A N 1
ATOM 904 C CA . LEU A 1 115 ? 7.826 15.922 0.508 1.00 89.44 115 LEU A CA 1
ATOM 905 C C . LEU A 1 115 ? 9.010 15.043 0.145 1.00 89.44 115 LEU A C 1
ATOM 907 O O . LEU A 1 115 ? 9.314 14.842 -1.033 1.00 89.44 115 LEU A O 1
ATOM 911 N N . GLU A 1 116 ? 9.682 14.512 1.158 1.00 92.00 116 GLU A N 1
ATOM 912 C CA . GLU A 1 116 ? 10.642 13.444 0.929 1.00 92.00 116 GLU A CA 1
ATOM 913 C C . GLU A 1 116 ? 9.931 12.187 0.453 1.00 92.00 116 GLU A C 1
ATOM 915 O O . GLU A 1 116 ? 8.815 11.888 0.865 1.00 92.00 116 GLU A O 1
ATOM 920 N N . LEU A 1 117 ? 10.604 11.424 -0.393 1.00 90.88 117 LEU A N 1
ATOM 921 C CA . LEU A 1 117 ? 10.182 10.106 -0.827 1.00 90.88 117 LEU A CA 1
ATOM 922 C C . LEU A 1 117 ? 11.215 9.089 -0.346 1.00 90.88 117 LEU A C 1
ATOM 924 O O . LEU A 1 117 ? 12.415 9.272 -0.561 1.00 90.88 117 LEU A O 1
ATOM 928 N N . LYS A 1 118 ? 10.755 8.022 0.304 1.00 90.19 118 LYS A N 1
ATOM 929 C CA . LYS A 1 118 ? 11.568 6.931 0.860 1.00 90.19 118 LYS A CA 1
ATOM 930 C C . LYS A 1 118 ? 11.252 5.609 0.165 1.00 90.19 118 LYS A C 1
ATOM 932 O O . LYS A 1 118 ? 10.175 5.449 -0.406 1.00 90.19 118 LYS A O 1
ATOM 937 N N . ARG A 1 119 ? 12.193 4.660 0.189 1.00 85.12 119 ARG A N 1
ATOM 938 C CA . ARG A 1 119 ? 11.988 3.309 -0.371 1.00 85.12 119 ARG A CA 1
ATOM 939 C C . ARG A 1 119 ? 11.138 2.441 0.544 1.00 85.12 119 ARG A C 1
ATOM 941 O O . ARG A 1 119 ? 10.338 1.657 0.044 1.00 85.12 119 ARG A O 1
ATOM 948 N N . THR A 1 120 ? 11.285 2.610 1.853 1.00 80.75 120 THR A N 1
ATOM 949 C CA . THR A 1 120 ? 10.484 1.921 2.867 1.00 80.75 120 THR A CA 1
ATOM 950 C C . THR A 1 120 ? 9.773 2.938 3.770 1.00 80.75 120 THR A C 1
ATOM 952 O O . THR A 1 120 ? 10.121 4.125 3.768 1.00 80.75 120 THR A O 1
ATOM 955 N N . PRO A 1 121 ? 8.745 2.524 4.535 1.00 77.25 121 PRO A N 1
ATOM 956 C CA . PRO A 1 121 ? 8.058 3.417 5.469 1.00 77.25 121 PRO A CA 1
ATOM 957 C C . PRO A 1 121 ? 8.892 3.727 6.724 1.00 77.25 121 PRO A C 1
ATOM 959 O O . PRO A 1 121 ? 8.447 4.494 7.582 1.00 77.25 121 PRO A O 1
ATOM 962 N N . GLU A 1 122 ? 10.077 3.127 6.875 1.00 77.06 122 GLU A N 1
ATOM 963 C CA . GLU A 1 122 ? 10.903 3.291 8.064 1.00 77.06 122 GLU A CA 1
ATOM 964 C C . GLU A 1 122 ? 11.466 4.710 8.166 1.00 77.06 122 GLU A C 1
ATOM 966 O O . GLU A 1 122 ? 12.020 5.284 7.224 1.00 77.06 122 GLU A O 1
ATOM 971 N N . ARG A 1 123 ? 11.353 5.297 9.362 1.00 70.44 123 ARG A N 1
ATOM 972 C CA . ARG A 1 123 ? 11.753 6.690 9.584 1.00 70.44 123 ARG A CA 1
ATOM 973 C C . ARG A 1 123 ? 13.249 6.916 9.342 1.00 70.44 123 ARG A C 1
ATOM 975 O O . ARG A 1 123 ? 13.620 7.996 8.893 1.00 70.44 123 ARG A O 1
ATOM 982 N N . THR A 1 124 ? 14.080 5.917 9.625 1.00 75.31 124 THR A N 1
ATOM 983 C CA . THR A 1 124 ? 15.547 5.993 9.591 1.00 75.31 124 THR A CA 1
ATOM 984 C C . THR A 1 124 ? 16.159 5.896 8.201 1.00 75.31 124 THR A C 1
ATOM 986 O O . THR A 1 124 ? 17.361 6.119 8.068 1.00 75.31 124 THR A O 1
ATOM 989 N N . GLU A 1 125 ? 15.382 5.567 7.169 1.00 72.94 125 GLU A N 1
ATOM 990 C CA . GLU A 1 125 ? 15.949 5.438 5.832 1.00 72.94 125 GLU A CA 1
ATOM 991 C C . GLU A 1 125 ? 16.301 6.784 5.191 1.00 72.94 125 GLU A C 1
ATOM 993 O O . GLU A 1 125 ? 15.571 7.770 5.370 1.00 72.94 125 GLU A O 1
ATOM 998 N N . PRO A 1 126 ? 17.400 6.820 4.409 1.00 79.19 126 PRO A N 1
ATOM 999 C CA . PRO A 1 126 ? 17.770 7.996 3.649 1.00 79.19 126 PRO A CA 1
ATOM 1000 C C . PRO A 1 126 ? 16.709 8.302 2.592 1.00 79.19 126 PRO A C 1
ATOM 1002 O O . PRO A 1 126 ? 16.201 7.420 1.895 1.00 79.19 126 PRO A O 1
ATOM 1005 N N . SER A 1 127 ? 16.409 9.588 2.459 1.00 79.62 127 SER A N 1
ATOM 1006 C CA . SER A 1 127 ? 15.501 10.108 1.447 1.00 79.62 127 SER A CA 1
ATOM 1007 C C . SER A 1 127 ? 16.037 9.790 0.053 1.00 79.62 127 SER A C 1
ATOM 1009 O O . SER A 1 127 ? 17.190 10.067 -0.273 1.00 79.62 127 SER A O 1
ATOM 1011 N N . VAL A 1 128 ? 15.185 9.199 -0.779 1.00 78.75 128 VAL A N 1
ATOM 1012 C CA . VAL A 1 128 ? 15.487 8.870 -2.177 1.00 78.75 128 VAL A CA 1
ATOM 1013 C C . VAL A 1 128 ? 15.383 10.126 -3.029 1.00 78.75 128 VAL A C 1
ATOM 1015 O O . VAL A 1 128 ? 16.160 10.317 -3.961 1.00 78.75 128 VAL A O 1
ATOM 1018 N N . MET A 1 129 ? 14.393 10.969 -2.727 1.00 88.62 129 MET A N 1
ATOM 1019 C CA . MET A 1 129 ? 14.085 12.161 -3.506 1.00 88.62 129 MET A CA 1
ATOM 1020 C C . MET A 1 129 ? 13.265 13.166 -2.698 1.00 88.62 129 MET A C 1
ATOM 1022 O O . MET A 1 129 ? 12.646 12.799 -1.703 1.00 88.62 129 MET A O 1
ATOM 1026 N N . GLN A 1 130 ? 13.211 14.413 -3.164 1.00 91.12 130 GLN A N 1
ATOM 1027 C CA . GLN A 1 130 ? 12.224 15.407 -2.742 1.00 91.12 130 GLN A CA 1
ATOM 1028 C C . GLN A 1 130 ? 11.297 15.708 -3.920 1.00 91.12 130 GLN A C 1
ATOM 1030 O O . GLN A 1 130 ? 11.778 15.931 -5.031 1.00 91.12 130 GLN A O 1
ATOM 1035 N N . ALA A 1 131 ? 9.987 15.698 -3.692 1.00 89.12 131 ALA A N 1
ATOM 1036 C CA . ALA A 1 131 ? 8.981 15.899 -4.731 1.00 89.12 131 ALA A CA 1
ATOM 1037 C C . ALA A 1 131 ? 7.951 16.964 -4.336 1.00 89.12 131 ALA A C 1
ATOM 1039 O O . ALA A 1 131 ? 7.644 17.146 -3.155 1.00 89.12 131 ALA A O 1
ATOM 1040 N N . ASP A 1 132 ? 7.400 17.645 -5.345 1.00 87.88 132 ASP A N 1
ATOM 1041 C CA . ASP A 1 132 ? 6.228 1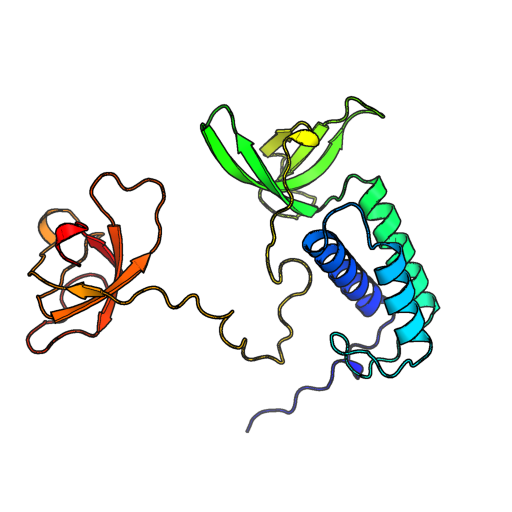8.505 -5.174 1.00 87.88 132 ASP A CA 1
ATOM 1042 C C . ASP A 1 132 ? 5.021 17.620 -4.789 1.00 87.88 132 ASP A C 1
ATOM 1044 O O . ASP A 1 132 ? 4.745 16.633 -5.485 1.00 87.88 132 ASP A O 1
ATOM 1048 N N . PRO A 1 133 ? 4.276 17.957 -3.720 1.00 85.38 133 PRO A N 1
ATOM 1049 C CA . PRO A 1 133 ? 3.082 17.229 -3.289 1.00 85.38 133 PRO A CA 1
ATOM 1050 C C . PRO A 1 133 ? 2.068 16.960 -4.405 1.00 85.38 133 PRO A C 1
ATOM 1052 O O . PRO A 1 133 ? 1.419 15.919 -4.412 1.00 85.38 133 PRO A O 1
ATOM 1055 N N . ARG A 1 134 ? 1.952 17.860 -5.388 1.00 84.25 134 ARG A N 1
ATOM 1056 C CA . ARG A 1 134 ? 1.023 17.737 -6.526 1.00 84.25 134 ARG A CA 1
ATOM 1057 C C . ARG A 1 134 ? 1.398 16.609 -7.486 1.00 84.25 134 ARG A C 1
ATOM 1059 O O . ARG A 1 134 ? 0.559 16.165 -8.267 1.00 84.25 134 ARG A O 1
ATOM 1066 N N . GLN A 1 135 ? 2.654 16.168 -7.464 1.00 85.62 135 GLN A N 1
ATOM 1067 C CA . GLN A 1 135 ? 3.156 15.071 -8.293 1.00 85.62 135 GLN A CA 1
ATOM 1068 C C . GLN A 1 135 ? 3.019 13.707 -7.606 1.00 85.62 135 GLN A C 1
ATOM 1070 O O . GLN A 1 135 ? 3.217 12.674 -8.249 1.00 85.62 135 GLN A O 1
ATOM 1075 N N . ILE A 1 136 ? 2.691 13.698 -6.314 1.00 86.44 136 ILE A N 1
ATOM 1076 C CA . ILE A 1 136 ? 2.567 12.493 -5.504 1.00 86.44 136 ILE A CA 1
ATOM 1077 C C . ILE A 1 136 ? 1.126 12.011 -5.590 1.00 86.44 136 ILE A C 1
ATOM 1079 O O . ILE A 1 136 ? 0.195 12.698 -5.175 1.00 86.44 136 ILE A O 1
ATOM 1083 N N . LYS A 1 137 ? 0.939 10.805 -6.124 1.00 86.00 137 LYS A N 1
ATOM 1084 C CA . LYS A 1 137 ? -0.370 10.157 -6.163 1.00 86.00 137 LYS A CA 1
ATOM 1085 C C . LYS A 1 137 ? -0.439 9.066 -5.096 1.00 86.00 137 LYS A C 1
ATOM 1087 O O . LYS A 1 137 ? 0.476 8.241 -5.033 1.00 86.00 137 LYS A O 1
ATOM 1092 N N . PRO A 1 138 ? -1.491 9.030 -4.265 1.00 82.94 138 PRO A N 1
ATOM 1093 C CA . PRO A 1 138 ? -1.690 7.937 -3.325 1.00 82.94 138 PRO A CA 1
ATOM 1094 C C . PRO A 1 138 ? -1.794 6.593 -4.062 1.00 82.94 138 PRO A C 1
ATOM 1096 O O . PRO A 1 138 ? -2.455 6.500 -5.097 1.00 82.94 138 PRO A O 1
ATOM 1099 N N . ARG A 1 139 ? -1.131 5.556 -3.534 1.00 82.38 139 ARG A N 1
ATOM 1100 C CA . ARG A 1 139 ? -1.209 4.189 -4.067 1.00 82.38 139 ARG A CA 1
ATOM 1101 C C . ARG A 1 139 ? -2.178 3.360 -3.217 1.00 82.38 139 ARG A C 1
ATOM 1103 O O . ARG A 1 139 ? -2.008 3.331 -1.996 1.00 82.38 139 ARG A O 1
ATOM 1110 N N . PRO A 1 140 ? -3.144 2.647 -3.822 1.00 66.38 140 PRO A N 1
ATOM 1111 C CA . PRO A 1 140 ? -3.913 1.631 -3.120 1.00 66.38 140 PRO A CA 1
ATOM 1112 C C . PRO A 1 140 ? -3.021 0.403 -2.931 1.00 66.38 140 PRO A C 1
ATOM 1114 O O . PRO A 1 140 ? -2.992 -0.499 -3.760 1.00 66.38 140 PRO A O 1
ATOM 1117 N N . ASP A 1 141 ? -2.231 0.404 -1.867 1.00 68.56 141 ASP A N 1
ATOM 1118 C CA . ASP A 1 141 ? -1.571 -0.806 -1.395 1.00 68.56 141 ASP A CA 1
ATOM 1119 C C . ASP A 1 141 ? -2.526 -1.490 -0.409 1.00 68.56 141 ASP A C 1
ATOM 1121 O O . ASP A 1 141 ? -3.192 -0.807 0.374 1.00 68.56 141 ASP A O 1
ATOM 1125 N N . VAL A 1 142 ? -2.673 -2.810 -0.463 1.00 62.28 142 VAL A N 1
ATOM 1126 C CA . VAL A 1 142 ? -3.565 -3.546 0.451 1.00 62.28 142 VAL A CA 1
ATOM 1127 C C . VAL A 1 142 ? -2.707 -4.149 1.556 1.00 62.28 142 VAL A C 1
ATOM 1129 O O . VAL A 1 142 ? -1.687 -4.768 1.281 1.00 62.28 142 VAL A O 1
ATOM 1132 N N . GLY A 1 143 ? -3.103 -3.967 2.817 1.00 58.69 143 GLY A N 1
ATOM 1133 C CA . GLY A 1 143 ? -2.426 -4.609 3.952 1.00 58.69 143 GLY A CA 1
ATOM 1134 C C . GLY A 1 143 ? -1.112 -3.957 4.409 1.00 58.69 143 GLY A C 1
ATOM 1135 O O . GLY A 1 143 ? -0.438 -4.480 5.291 1.00 58.69 143 GLY A O 1
ATOM 1136 N N . TRP A 1 144 ? -0.741 -2.801 3.858 1.00 66.25 144 TRP A N 1
ATOM 1137 C CA . TRP A 1 144 ? 0.470 -2.065 4.254 1.00 66.25 144 TRP A CA 1
ATOM 1138 C C . TRP A 1 144 ? 0.368 -1.407 5.638 1.00 66.25 144 TRP A C 1
ATOM 1140 O O . TRP A 1 144 ? 1.377 -1.180 6.301 1.00 66.25 144 TRP A O 1
ATOM 1150 N N . TYR A 1 145 ? -0.852 -1.091 6.074 1.00 62.50 145 TYR A N 1
ATOM 1151 C CA . TYR A 1 145 ? -1.119 -0.462 7.366 1.00 62.50 145 TYR A CA 1
ATOM 1152 C C . TYR A 1 145 ? -1.743 -1.425 8.369 1.00 62.50 145 TYR A C 1
ATOM 1154 O O . TYR A 1 145 ? -1.448 -1.367 9.560 1.00 62.50 145 TYR A O 1
ATOM 1162 N N . VAL A 1 146 ? -2.566 -2.358 7.913 1.00 54.66 146 VAL A N 1
ATOM 1163 C CA . VAL A 1 146 ? -3.054 -3.450 8.747 1.00 54.66 146 VAL A CA 1
ATOM 1164 C C . VAL A 1 146 ? -2.413 -4.718 8.197 1.00 54.66 146 VAL A C 1
ATOM 1166 O O . VAL A 1 146 ? -2.819 -5.145 7.118 1.00 54.66 146 VAL A O 1
ATOM 1169 N N . PRO A 1 147 ? -1.415 -5.317 8.883 1.00 41.94 147 PRO A N 1
ATOM 1170 C CA . PRO A 1 147 ? -0.946 -6.645 8.514 1.00 41.94 147 PRO A CA 1
ATOM 1171 C C . PRO A 1 147 ? -2.179 -7.541 8.377 1.00 41.94 147 PRO A C 1
ATOM 1173 O O . PRO A 1 147 ? -3.045 -7.459 9.260 1.00 41.94 147 PRO A O 1
ATOM 1176 N N . PRO A 1 148 ? -2.308 -8.343 7.303 1.00 40.94 148 PRO A N 1
ATOM 1177 C CA . PRO A 1 148 ? -3.442 -9.245 7.168 1.00 40.94 148 PRO A CA 1
ATOM 1178 C C . PRO A 1 148 ? -3.571 -10.021 8.476 1.00 40.94 148 PRO A C 1
ATOM 1180 O O . PRO A 1 148 ? -2.588 -10.577 8.976 1.00 40.94 148 PRO A O 1
ATOM 1183 N N . LEU A 1 149 ? -4.753 -9.951 9.097 1.00 41.88 149 LEU A N 1
ATOM 1184 C CA . LEU A 1 149 ? -4.990 -10.659 10.346 1.00 41.88 149 LEU A CA 1
ATOM 1185 C C . LEU A 1 149 ? -4.620 -12.132 10.114 1.00 41.88 149 LEU A C 1
ATOM 1187 O O . LEU A 1 149 ? -5.012 -12.688 9.090 1.00 41.88 149 LEU A O 1
ATOM 1191 N N . PRO A 1 150 ? -3.924 -12.795 11.052 1.00 44.44 150 PRO A N 1
ATOM 1192 C CA . PRO A 1 150 ? -3.601 -14.217 10.919 1.00 44.44 150 PRO A CA 1
ATOM 1193 C C . PRO A 1 150 ? -4.854 -15.112 10.867 1.00 44.44 150 PRO A C 1
ATOM 1195 O O . PRO A 1 150 ? -4.752 -16.303 10.597 1.00 44.44 150 PRO A O 1
ATOM 1198 N N . PHE A 1 151 ? -6.038 -14.538 11.102 1.00 43.78 151 PHE A N 1
ATOM 1199 C CA . PHE A 1 151 ? -7.344 -15.172 10.961 1.00 43.78 151 PHE A CA 1
ATOM 1200 C C . PHE A 1 151 ? -8.019 -14.744 9.674 1.00 43.78 151 PHE A C 1
ATOM 1202 O O . PHE A 1 151 ? -9.057 -14.090 9.633 1.00 43.78 151 PHE A O 1
ATOM 1209 N N . GLY A 1 152 ? -7.354 -15.131 8.616 1.00 40.94 152 GLY A N 1
ATOM 1210 C CA . GLY A 1 152 ? -7.883 -15.219 7.293 1.00 40.94 152 GLY A CA 1
ATOM 1211 C C . GLY A 1 152 ? -6.778 -15.922 6.559 1.00 40.94 152 GLY A C 1
ATOM 1212 O O . GLY A 1 152 ? -5.755 -15.316 6.248 1.00 40.94 152 GLY A O 1
ATOM 1213 N N . GLU A 1 153 ? -6.981 -17.198 6.252 1.00 43.19 153 GLU A N 1
ATOM 1214 C CA . GLU A 1 153 ? -6.660 -17.593 4.891 1.00 43.19 153 GLU A CA 1
ATOM 1215 C C . GLU A 1 153 ? -7.190 -16.442 4.046 1.00 43.19 153 GLU A C 1
ATOM 1217 O O . GLU A 1 153 ? -8.389 -16.155 4.060 1.00 43.19 153 GLU A O 1
ATOM 1222 N N . SER A 1 154 ? -6.280 -15.649 3.490 1.00 39.97 154 SER A N 1
ATOM 1223 C CA . SER A 1 154 ? -6.675 -14.720 2.461 1.00 39.97 154 SER A CA 1
ATOM 1224 C C . SER A 1 154 ? -7.490 -15.584 1.513 1.00 39.97 154 SER A C 1
ATOM 1226 O O . SER A 1 154 ? -6.955 -16.544 0.958 1.00 39.97 154 SER A O 1
ATOM 1228 N N . GLU A 1 155 ? -8.787 -15.297 1.359 1.00 44.81 155 GLU A N 1
ATOM 1229 C CA . GLU A 1 155 ? -9.377 -15.532 0.054 1.00 44.81 155 GLU A CA 1
ATOM 1230 C C . GLU A 1 155 ? -8.368 -14.884 -0.892 1.00 44.81 155 GLU A C 1
ATOM 1232 O O . GLU A 1 155 ? -8.125 -13.677 -0.754 1.00 44.81 155 GLU A O 1
ATOM 1237 N N . PRO A 1 156 ? -7.627 -15.699 -1.665 1.00 44.28 156 PRO A N 1
ATOM 1238 C CA . PRO A 1 156 ? -6.364 -15.300 -2.264 1.00 44.28 156 PRO A CA 1
ATOM 1239 C C . PRO A 1 156 ? -6.655 -14.034 -3.033 1.00 44.28 156 PRO A C 1
ATOM 1241 O O . PRO A 1 156 ? -7.473 -14.108 -3.945 1.00 44.28 156 PRO A O 1
ATOM 1244 N N . ALA A 1 157 ? -6.085 -12.913 -2.566 1.00 44.09 157 ALA A N 1
ATOM 1245 C CA . ALA A 1 157 ? -6.441 -11.539 -2.911 1.00 44.09 157 ALA A CA 1
ATOM 1246 C C . ALA A 1 157 ? -7.023 -11.475 -4.314 1.00 44.09 157 ALA A C 1
ATOM 1248 O O . ALA A 1 157 ? -6.221 -11.456 -5.239 1.00 44.09 157 ALA A O 1
ATOM 1249 N N . SER A 1 158 ? -8.365 -11.584 -4.413 1.00 45.19 158 SER A N 1
ATOM 1250 C CA . SER A 1 158 ? -9.120 -12.027 -5.598 1.00 45.19 158 SER A CA 1
ATOM 1251 C C . SER A 1 158 ? -8.179 -12.277 -6.759 1.00 45.19 158 SER A C 1
ATOM 1253 O O . SER A 1 158 ? -7.967 -11.339 -7.524 1.00 45.19 158 SER A O 1
ATOM 1255 N N . ALA A 1 159 ? -7.472 -13.427 -6.731 1.00 48.75 159 ALA A N 1
ATOM 1256 C CA . ALA A 1 159 ? -6.331 -13.679 -7.602 1.00 48.75 159 ALA A CA 1
ATO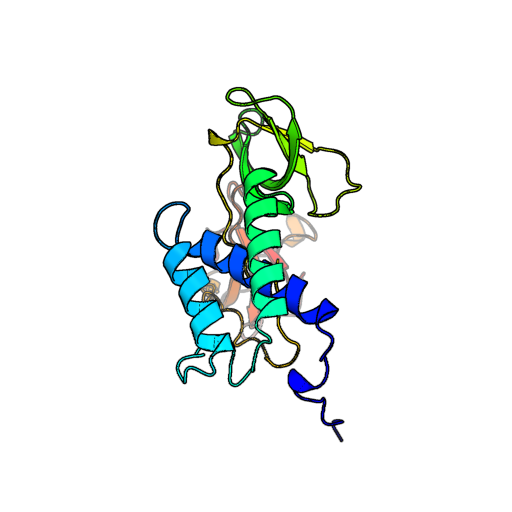M 1257 C C . ALA A 1 159 ? -6.810 -13.276 -8.978 1.00 48.75 159 ALA A C 1
ATOM 1259 O O . ALA A 1 159 ? -7.704 -13.942 -9.512 1.00 48.75 159 ALA A O 1
ATOM 1260 N N . SER A 1 160 ? -6.337 -12.123 -9.471 1.00 50.69 160 SER A N 1
ATOM 1261 C CA . SER A 1 160 ? -6.655 -11.689 -10.816 1.00 50.69 160 SER A CA 1
ATOM 1262 C C . SER A 1 160 ? -6.286 -12.916 -11.605 1.00 50.69 160 SER A C 1
ATOM 1264 O O . SER A 1 160 ? -5.160 -13.395 -11.455 1.00 50.69 160 SER A O 1
ATOM 1266 N N . GLN A 1 161 ? -7.293 -13.567 -12.197 1.00 61.97 161 GLN A N 1
ATOM 1267 C CA . GLN A 1 161 ? -7.128 -14.888 -12.776 1.00 61.97 161 GLN A CA 1
ATOM 1268 C C . GLN A 1 161 ? -6.146 -14.671 -13.905 1.00 61.97 161 GLN A C 1
ATOM 1270 O O . GLN A 1 161 ? -6.542 -14.287 -15.004 1.00 61.97 161 GLN A O 1
ATOM 1275 N N . GLN A 1 162 ? -4.859 -14.773 -13.580 1.00 78.62 162 GLN A N 1
ATOM 1276 C CA . GLN A 1 162 ? -3.804 -14.421 -14.489 1.00 78.62 162 GLN A CA 1
ATOM 1277 C C . GLN A 1 162 ? -4.001 -15.420 -15.611 1.00 78.62 162 GLN A C 1
ATOM 1279 O O . GLN A 1 162 ? -4.069 -16.628 -15.340 1.00 78.62 162 GLN A O 1
ATOM 1284 N N . PRO A 1 163 ? -4.264 -14.927 -16.829 1.00 86.50 163 PRO A N 1
ATOM 1285 C CA . PRO A 1 163 ? -4.715 -15.788 -17.895 1.00 86.50 163 PRO A CA 1
ATOM 1286 C C . PRO A 1 163 ? -3.686 -16.899 -18.071 1.00 86.50 163 PRO A C 1
ATOM 1288 O O . PRO A 1 163 ? -2.486 -16.648 -18.200 1.00 86.50 163 PRO A O 1
ATOM 1291 N N . VAL A 1 164 ? -4.164 -18.139 -17.987 1.00 93.69 164 VAL A N 1
ATOM 1292 C CA . VAL A 1 164 ? -3.336 -19.311 -18.237 1.00 93.69 164 VAL A CA 1
ATOM 1293 C C . VAL A 1 164 ? -3.417 -19.598 -19.725 1.00 93.69 164 VAL A C 1
ATOM 1295 O O . VAL A 1 164 ? -4.485 -19.907 -20.254 1.00 93.69 164 VAL A O 1
ATOM 1298 N N . TYR A 1 165 ? -2.279 -19.503 -20.391 1.00 95.06 165 TYR A N 1
ATOM 1299 C CA . TYR A 1 165 ? -2.144 -19.698 -21.824 1.00 95.06 165 TYR A CA 1
ATOM 1300 C C . TYR A 1 165 ? -1.762 -21.138 -22.129 1.00 95.06 165 TYR A C 1
ATOM 1302 O O . TYR A 1 165 ? -1.032 -21.779 -21.371 1.00 95.06 165 TYR A O 1
ATOM 1310 N N . ARG A 1 166 ? -2.251 -21.659 -23.254 1.00 96.69 166 ARG A N 1
ATOM 1311 C CA . ARG A 1 166 ? -1.819 -22.955 -23.777 1.00 96.69 166 ARG A CA 1
ATOM 1312 C C . ARG A 1 166 ? -0.746 -22.709 -24.827 1.00 96.69 166 ARG A C 1
ATOM 1314 O O . ARG A 1 166 ? -1.033 -22.132 -25.867 1.00 96.69 166 ARG A O 1
ATOM 1321 N N . VAL A 1 167 ? 0.434 -23.269 -24.600 1.00 96.50 167 VAL A N 1
ATOM 1322 C CA . VAL A 1 167 ? 1.564 -23.190 -25.526 1.00 96.50 167 VAL A CA 1
ATOM 1323 C C . VAL A 1 167 ? 1.207 -23.805 -26.884 1.00 96.50 167 VAL A C 1
ATOM 1325 O O . VAL A 1 167 ? 0.769 -24.961 -26.958 1.00 96.50 167 VAL A O 1
ATOM 1328 N N . VAL A 1 168 ? 1.438 -23.062 -27.971 1.00 96.69 168 VAL A N 1
ATOM 1329 C CA . VAL A 1 168 ? 1.097 -23.470 -29.350 1.00 96.69 168 VAL A CA 1
ATOM 1330 C C . VAL A 1 168 ? 2.258 -24.097 -30.132 1.00 96.69 168 VAL A C 1
ATOM 1332 O O . VAL A 1 168 ? 2.006 -24.791 -31.124 1.00 96.69 168 VAL A O 1
ATOM 1335 N N . GLY A 1 169 ? 3.502 -23.930 -29.670 1.00 95.25 169 GLY A N 1
ATOM 1336 C CA . GLY A 1 169 ? 4.717 -24.467 -30.296 1.00 95.25 169 GLY A CA 1
ATOM 1337 C C . GLY A 1 169 ? 5.807 -24.832 -29.285 1.00 95.25 169 GLY A C 1
ATOM 1338 O O . GLY A 1 169 ? 5.765 -24.404 -28.138 1.00 95.25 169 GLY A O 1
ATOM 1339 N N . ASP A 1 170 ? 6.780 -25.636 -29.704 1.00 95.88 170 ASP A N 1
ATOM 1340 C CA . ASP A 1 170 ? 7.902 -26.031 -28.844 1.00 95.88 170 ASP A CA 1
ATOM 1341 C C . ASP A 1 170 ? 8.933 -24.899 -28.760 1.00 95.88 170 ASP A C 1
ATOM 1343 O O . ASP A 1 170 ? 9.317 -24.342 -29.788 1.00 95.88 170 ASP A O 1
ATOM 1347 N N . PHE A 1 171 ? 9.414 -24.590 -27.556 1.00 95.94 171 PHE A N 1
ATOM 1348 C CA . PHE A 1 171 ? 10.457 -23.591 -27.328 1.00 95.94 171 PHE A CA 1
ATOM 1349 C C . PHE A 1 171 ? 11.549 -24.170 -26.427 1.00 95.94 171 PHE A C 1
ATOM 1351 O O . PHE A 1 171 ? 11.268 -24.701 -25.349 1.00 95.94 171 PHE A O 1
ATOM 1358 N N . ASP A 1 172 ? 12.798 -24.052 -26.872 1.00 95.88 172 ASP A N 1
ATOM 1359 C CA . ASP A 1 172 ? 13.979 -24.442 -26.107 1.00 95.88 172 ASP A CA 1
ATOM 1360 C C . ASP A 1 172 ? 14.836 -23.206 -25.819 1.00 95.88 172 ASP A C 1
ATOM 1362 O O . ASP A 1 172 ? 15.693 -22.812 -26.610 1.00 95.88 172 ASP A O 1
ATOM 1366 N N . GLY A 1 173 ? 14.581 -22.581 -24.670 1.00 95.31 173 GLY A N 1
ATOM 1367 C CA . GLY A 1 173 ? 15.305 -21.406 -24.207 1.00 95.31 173 GLY A CA 1
ATOM 1368 C C . GLY A 1 173 ? 16.756 -21.663 -23.803 1.00 95.31 173 GLY A C 1
ATOM 1369 O O . GLY A 1 173 ? 17.491 -20.700 -23.598 1.00 95.31 173 GLY A O 1
ATOM 1370 N N . THR A 1 174 ? 17.220 -22.918 -23.726 1.00 95.00 174 THR A N 1
ATOM 1371 C CA . THR A 1 174 ? 18.591 -23.209 -23.261 1.00 95.00 174 THR A CA 1
ATOM 1372 C C . THR A 1 174 ? 19.676 -22.593 -24.142 1.00 95.00 174 THR A C 1
ATOM 1374 O O . THR A 1 174 ? 20.781 -22.340 -23.664 1.00 95.00 174 THR A O 1
ATOM 1377 N N . VAL A 1 175 ? 19.361 -22.295 -25.406 1.00 94.88 175 VAL A N 1
ATOM 1378 C CA . VAL A 1 175 ? 20.269 -21.605 -26.335 1.00 94.88 175 VAL A CA 1
ATOM 1379 C C . VAL A 1 175 ? 20.425 -20.111 -26.034 1.00 94.88 175 VAL A C 1
ATOM 1381 O O . VAL A 1 175 ? 21.379 -19.497 -26.504 1.00 94.88 175 VAL A O 1
ATOM 1384 N N . HIS A 1 176 ? 19.501 -19.528 -25.267 1.00 91.81 176 HIS A N 1
ATOM 1385 C CA . HIS A 1 176 ? 19.479 -18.107 -24.921 1.00 91.81 176 HIS A CA 1
ATOM 1386 C C . HIS A 1 176 ? 20.018 -17.827 -23.512 1.00 91.81 176 HIS A C 1
ATOM 1388 O O . HIS A 1 176 ? 20.530 -16.738 -23.274 1.00 91.81 176 HIS A O 1
ATOM 1394 N N . GLY A 1 177 ? 19.944 -18.799 -22.598 1.00 93.81 177 GLY A N 1
ATOM 1395 C CA . GLY A 1 177 ? 20.439 -18.668 -21.228 1.00 93.81 177 GLY A CA 1
ATOM 1396 C C . GLY A 1 177 ? 19.674 -19.550 -20.243 1.00 93.81 177 GLY A C 1
ATOM 1397 O O . GLY A 1 177 ? 18.658 -20.158 -20.577 1.00 93.81 177 GLY A O 1
ATOM 1398 N N . SER A 1 178 ? 20.158 -19.620 -19.004 1.00 94.19 178 SER A N 1
ATOM 1399 C CA . SER A 1 178 ? 19.506 -20.385 -17.927 1.00 94.19 178 SER A CA 1
ATOM 1400 C C . SER A 1 178 ? 18.202 -19.756 -17.419 1.00 94.19 178 SER A C 1
ATOM 1402 O O . SER A 1 178 ? 17.438 -20.406 -16.714 1.00 94.19 178 SER A O 1
ATOM 1404 N N . GLU A 1 179 ? 17.962 -18.495 -17.764 1.00 93.88 179 GLU A N 1
ATOM 1405 C CA . GLU A 1 179 ? 16.811 -17.676 -17.390 1.00 93.88 179 GLU A CA 1
ATOM 1406 C C . GLU A 1 179 ? 15.636 -17.774 -18.378 1.00 93.88 179 GLU A C 1
ATOM 1408 O O . GLU A 1 179 ? 14.597 -17.148 -18.163 1.00 93.88 179 GLU A O 1
ATOM 1413 N N . TYR A 1 180 ? 15.781 -18.548 -19.455 1.00 95.81 180 TYR A N 1
ATOM 1414 C CA . TYR A 1 180 ? 14.746 -18.748 -20.466 1.00 95.81 180 TYR A CA 1
ATOM 1415 C C . TYR A 1 180 ? 14.008 -20.065 -20.240 1.00 95.81 180 TYR A C 1
ATOM 1417 O O . TYR A 1 180 ? 14.585 -21.073 -19.822 1.00 95.81 180 TYR A O 1
ATOM 1425 N N . LEU A 1 181 ? 12.710 -20.062 -20.530 1.00 96.31 181 LEU A N 1
ATOM 1426 C CA . LEU A 1 181 ? 11.880 -21.247 -20.365 1.00 96.31 181 LEU A CA 1
ATOM 1427 C C . LEU A 1 181 ? 12.194 -22.319 -21.405 1.00 96.31 181 LEU A C 1
ATOM 1429 O O . LEU A 1 181 ? 12.603 -22.050 -22.530 1.00 96.31 181 LEU A O 1
ATOM 1433 N N . VAL A 1 182 ? 11.906 -23.559 -21.029 1.00 95.94 182 VAL A N 1
ATOM 1434 C CA . VAL A 1 182 ? 11.843 -24.691 -21.950 1.00 95.94 182 VAL A CA 1
ATOM 1435 C C . VAL A 1 182 ? 10.467 -25.314 -21.789 1.00 95.94 182 VAL A C 1
ATOM 1437 O O . VAL A 1 182 ? 10.072 -25.688 -20.678 1.00 95.94 182 VAL A O 1
ATOM 1440 N N . PHE A 1 183 ? 9.710 -25.400 -22.877 1.00 96.06 183 PHE A N 1
ATOM 1441 C CA . PHE A 1 183 ? 8.366 -25.969 -22.875 1.00 96.06 183 PHE A CA 1
ATOM 1442 C C . PHE A 1 183 ? 8.007 -26.584 -24.223 1.00 96.06 183 PHE A C 1
ATOM 1444 O O . PHE A 1 183 ? 8.610 -26.289 -25.256 1.00 96.06 183 PHE A O 1
ATOM 1451 N N . LYS A 1 184 ? 7.000 -27.455 -24.208 1.00 96.25 184 LYS A N 1
ATOM 1452 C CA . LYS A 1 184 ? 6.451 -28.072 -25.416 1.00 96.25 184 LYS A CA 1
ATOM 1453 C C . LYS A 1 184 ? 5.038 -27.597 -25.695 1.00 96.25 184 LYS A C 1
ATOM 1455 O O . LYS A 1 184 ? 4.302 -27.201 -24.791 1.00 96.25 184 LYS A O 1
ATOM 1460 N N . LYS A 1 185 ? 4.628 -27.723 -26.953 1.00 95.94 185 LYS A N 1
ATOM 1461 C CA . LYS A 1 185 ? 3.251 -27.537 -27.391 1.00 95.94 185 LYS A CA 1
ATOM 1462 C C . LYS A 1 185 ? 2.293 -28.330 -26.501 1.00 95.94 185 LYS A C 1
ATOM 1464 O O . LYS A 1 185 ? 2.402 -29.548 -26.367 1.00 95.94 185 LYS A O 1
ATOM 1469 N N . GLY A 1 186 ? 1.308 -27.632 -25.944 1.00 95.69 186 GLY A N 1
ATOM 1470 C CA . GLY A 1 186 ? 0.323 -28.194 -25.022 1.00 95.69 186 GLY A CA 1
ATOM 1471 C C . GLY A 1 186 ? 0.655 -28.034 -23.536 1.00 95.69 186 GLY A C 1
ATOM 1472 O O . GLY A 1 186 ? -0.224 -28.328 -22.722 1.00 95.69 186 GLY A O 1
ATOM 1473 N N . ASP A 1 187 ? 1.848 -27.544 -23.180 1.00 96.38 187 ASP A N 1
ATOM 1474 C CA . ASP A 1 187 ? 2.123 -27.023 -21.837 1.00 96.38 187 ASP A CA 1
ATOM 1475 C C . ASP A 1 187 ? 1.214 -25.808 -21.548 1.00 96.38 187 ASP A C 1
ATOM 1477 O O . ASP A 1 187 ? 0.676 -25.167 -22.456 1.00 96.38 187 ASP A O 1
ATOM 1481 N N . MET A 1 188 ? 1.015 -25.507 -20.267 1.00 96.50 188 MET A N 1
ATOM 1482 C CA . ME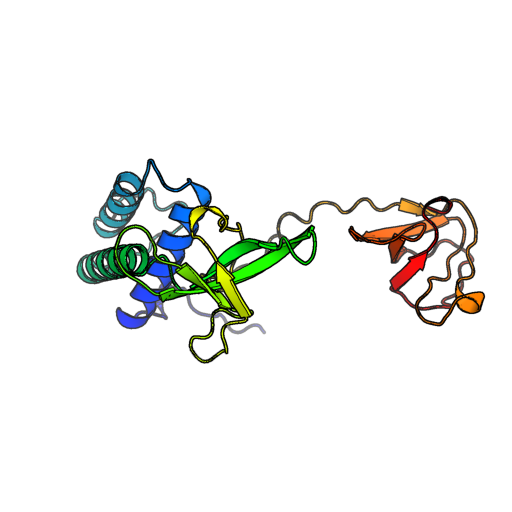T A 1 188 ? 0.236 -24.361 -19.804 1.00 96.50 188 MET A CA 1
ATOM 1483 C C . MET A 1 188 ? 1.161 -23.362 -19.107 1.00 96.50 188 MET A C 1
ATOM 1485 O O . MET A 1 188 ? 1.921 -23.752 -18.214 1.00 96.50 188 MET A O 1
ATOM 1489 N N . LEU A 1 189 ? 1.070 -22.090 -19.489 1.00 95.81 189 LEU A N 1
ATOM 1490 C CA . LEU A 1 189 ? 1.891 -20.990 -18.987 1.00 95.81 189 LEU A CA 1
ATOM 1491 C C . LEU A 1 189 ? 1.047 -19.945 -18.263 1.00 95.81 189 LEU A C 1
ATOM 1493 O O . LEU A 1 189 ? -0.029 -19.572 -18.720 1.00 95.81 189 LEU A O 1
ATOM 1497 N N . LEU A 1 190 ? 1.579 -19.435 -17.161 1.00 95.50 190 LEU A N 1
ATOM 1498 C CA . LEU A 1 190 ? 1.127 -18.215 -16.507 1.00 95.50 190 LEU A CA 1
ATOM 1499 C C . LEU A 1 190 ? 2.020 -17.065 -16.977 1.00 95.50 190 LEU A C 1
ATOM 1501 O O . LEU A 1 190 ? 3.235 -17.144 -16.794 1.00 95.50 190 LEU A O 1
ATOM 1505 N N . ARG A 1 191 ? 1.443 -16.025 -17.583 1.00 93.62 191 ARG A N 1
ATOM 1506 C CA . ARG A 1 191 ? 2.186 -14.828 -18.010 1.00 93.62 191 ARG A CA 1
ATOM 1507 C C . ARG A 1 191 ? 2.192 -13.788 -16.894 1.00 93.62 191 ARG A C 1
ATOM 1509 O O . ARG A 1 191 ? 1.135 -13.476 -16.348 1.00 93.62 191 ARG A O 1
ATOM 1516 N N . PHE A 1 192 ? 3.360 -13.229 -16.600 1.00 91.50 192 PHE A N 1
ATOM 1517 C CA . PHE A 1 192 ? 3.508 -12.089 -15.703 1.00 91.50 192 PHE A CA 1
ATOM 1518 C C . PHE A 1 192 ? 3.587 -10.796 -16.524 1.00 91.50 192 PHE A C 1
ATOM 1520 O O . PHE A 1 192 ? 4.253 -10.758 -17.558 1.00 91.50 192 PHE A O 1
ATOM 1527 N N . GLU A 1 193 ? 2.887 -9.745 -16.092 1.00 80.69 193 GLU A N 1
ATOM 1528 C CA . GLU A 1 193 ? 2.997 -8.425 -16.720 1.00 80.69 193 GLU A CA 1
ATOM 1529 C C . GLU A 1 193 ? 4.385 -7.846 -16.432 1.00 80.69 193 GLU A C 1
ATOM 1531 O O . GLU A 1 193 ? 4.777 -7.696 -15.274 1.00 80.69 193 GLU A O 1
ATOM 1536 N N . VAL A 1 194 ? 5.135 -7.541 -17.490 1.00 80.19 194 VAL A N 1
ATOM 1537 C CA . VAL A 1 194 ? 6.420 -6.847 -17.401 1.00 80.19 194 VAL A CA 1
ATOM 1538 C C . VAL A 1 194 ? 6.373 -5.653 -18.344 1.00 80.19 194 VAL A C 1
ATOM 1540 O O . VAL A 1 194 ? 6.064 -5.815 -19.522 1.00 80.19 194 VAL A O 1
ATOM 1543 N N . GLU A 1 195 ? 6.653 -4.458 -17.824 1.00 63.84 195 GLU A N 1
ATOM 1544 C CA . GLU A 1 195 ? 6.508 -3.199 -18.572 1.00 63.84 195 GLU A CA 1
ATOM 1545 C C . GLU A 1 195 ? 7.577 -3.011 -19.670 1.00 63.84 195 GLU A C 1
ATOM 1547 O O . GLU A 1 195 ? 7.321 -2.294 -20.632 1.00 63.84 195 GLU A O 1
ATOM 1552 N N . ASP A 1 196 ? 8.718 -3.712 -19.596 1.00 61.69 196 ASP A N 1
ATOM 1553 C CA . ASP A 1 196 ? 9.923 -3.360 -20.372 1.00 61.69 196 ASP A CA 1
ATOM 1554 C C . ASP A 1 196 ? 10.512 -4.495 -21.246 1.00 61.69 196 ASP A C 1
ATOM 1556 O O . ASP A 1 196 ? 11.672 -4.444 -21.660 1.00 61.69 196 ASP A O 1
ATOM 1560 N N . GLY A 1 197 ? 9.743 -5.546 -21.545 1.00 60.03 197 GLY A N 1
ATOM 1561 C CA . GLY A 1 197 ? 10.213 -6.678 -22.357 1.00 60.03 197 GLY A CA 1
ATOM 1562 C C . GLY A 1 197 ? 10.025 -6.478 -23.865 1.00 60.03 197 GLY A C 1
ATOM 1563 O O . GLY A 1 197 ? 9.041 -6.959 -24.427 1.00 60.03 197 GLY A O 1
ATOM 1564 N N . GLU A 1 198 ? 10.955 -5.819 -24.567 1.00 78.50 198 GLU A N 1
ATOM 1565 C CA . GLU A 1 198 ? 10.921 -5.794 -26.041 1.00 78.50 198 GLU A CA 1
ATOM 1566 C C . GLU A 1 198 ? 11.098 -7.219 -26.609 1.00 78.50 198 GLU A C 1
ATOM 1568 O O . GLU A 1 198 ? 12.192 -7.784 -26.623 1.00 78.50 198 GLU A O 1
ATOM 1573 N N . GLY A 1 199 ? 9.999 -7.817 -27.083 1.00 88.50 199 GLY A N 1
ATOM 1574 C CA . GLY A 1 199 ? 9.985 -9.110 -27.782 1.00 88.50 199 GLY A CA 1
ATOM 1575 C C . GLY A 1 199 ? 9.994 -10.360 -26.893 1.00 88.50 199 GLY A C 1
ATOM 1576 O O . GLY A 1 199 ? 9.953 -11.466 -27.433 1.00 88.50 199 GLY A O 1
ATOM 1577 N N . TRP A 1 200 ? 9.998 -10.201 -25.566 1.00 93.69 200 TRP A N 1
ATOM 1578 C CA . TRP A 1 200 ? 10.030 -11.300 -24.598 1.00 93.69 200 TRP A CA 1
ATOM 1579 C C . TRP A 1 200 ? 9.010 -11.090 -23.485 1.00 93.69 200 TRP A C 1
ATOM 1581 O O . TRP A 1 200 ? 8.907 -10.007 -22.919 1.00 93.69 200 TRP A O 1
ATOM 1591 N N . ASP A 1 201 ? 8.310 -12.162 -23.135 1.00 94.38 201 ASP A N 1
ATOM 1592 C CA . ASP A 1 201 ? 7.448 -12.240 -21.964 1.00 94.38 201 ASP A CA 1
ATOM 1593 C C . ASP A 1 201 ? 8.126 -13.041 -20.856 1.00 94.38 201 ASP A C 1
ATOM 1595 O O . ASP A 1 201 ? 8.904 -13.959 -21.124 1.00 94.38 201 ASP A O 1
ATOM 1599 N N . PHE A 1 202 ? 7.800 -12.724 -19.603 1.00 93.88 202 PHE A N 1
ATOM 1600 C CA . PHE A 1 202 ? 8.202 -13.521 -18.448 1.00 93.88 202 PHE A CA 1
ATOM 1601 C C . PHE A 1 202 ? 7.015 -14.351 -17.960 1.00 93.88 202 PHE A C 1
ATOM 1603 O O . PHE A 1 202 ? 5.898 -13.846 -17.830 1.00 93.88 202 PHE A O 1
ATOM 1610 N N . GLY A 1 203 ? 7.231 -15.634 -17.681 1.00 95.19 203 GLY A N 1
ATOM 1611 C CA . GLY A 1 203 ? 6.149 -16.511 -17.245 1.00 95.19 203 GLY A CA 1
ATOM 1612 C C . GLY A 1 203 ? 6.600 -17.717 -16.442 1.00 95.19 203 GLY A C 1
ATOM 1613 O O . GLY A 1 203 ? 7.789 -17.920 -16.200 1.00 95.19 203 GLY A O 1
ATOM 1614 N N . LYS A 1 204 ? 5.622 -18.525 -16.028 1.00 96.25 204 LYS A N 1
ATOM 1615 C CA . LYS A 1 204 ? 5.811 -19.773 -15.281 1.00 96.25 204 LYS A CA 1
ATOM 1616 C C . LYS A 1 204 ? 5.052 -20.924 -15.935 1.00 96.25 204 LYS A C 1
ATOM 1618 O O . LYS A 1 204 ? 3.871 -20.787 -16.247 1.00 96.25 204 LYS A O 1
ATOM 1623 N N . VAL A 1 205 ? 5.684 -22.087 -16.075 1.00 95.88 205 VAL A N 1
ATOM 1624 C CA . VAL A 1 205 ? 4.990 -23.312 -16.493 1.00 95.88 205 VAL A CA 1
ATOM 1625 C C . VAL A 1 205 ? 4.159 -23.843 -15.329 1.00 95.88 205 VAL A C 1
ATOM 1627 O O . VAL A 1 205 ? 4.699 -24.253 -14.305 1.00 95.88 205 VAL A O 1
ATOM 1630 N N . VAL A 1 206 ? 2.833 -23.841 -15.481 1.00 95.75 206 VAL A N 1
ATOM 1631 C CA . VAL A 1 206 ? 1.898 -24.308 -14.440 1.00 95.75 206 VAL A CA 1
ATOM 1632 C C . VAL A 1 206 ? 1.485 -25.761 -14.627 1.00 95.75 206 VAL A C 1
ATOM 1634 O O . VAL A 1 206 ? 1.137 -26.437 -13.661 1.00 95.75 206 VAL A O 1
ATOM 1637 N N . LYS A 1 207 ? 1.506 -26.263 -15.867 1.00 95.31 207 LYS A N 1
ATOM 1638 C CA . LYS A 1 207 ? 1.170 -27.656 -16.169 1.00 95.31 207 LYS A CA 1
ATOM 1639 C C . LYS A 1 207 ? 1.916 -28.137 -17.402 1.00 95.31 207 LYS A C 1
ATOM 1641 O O . LYS A 1 207 ? 1.824 -27.525 -18.462 1.00 95.31 207 LYS A O 1
ATOM 1646 N N . ARG A 1 208 ? 2.592 -29.274 -17.268 1.00 95.25 208 ARG A N 1
ATOM 1647 C CA . ARG A 1 208 ? 3.242 -29.973 -18.377 1.00 95.25 208 ARG A CA 1
ATOM 1648 C C . ARG A 1 208 ? 2.229 -30.831 -19.138 1.00 95.25 208 ARG A C 1
ATOM 1650 O O . ARG A 1 208 ? 1.417 -31.540 -18.538 1.00 95.25 208 ARG A O 1
ATOM 1657 N N . GLY A 1 209 ? 2.261 -30.742 -20.461 1.00 91.12 209 GLY A N 1
ATOM 1658 C CA . GLY A 1 209 ? 1.526 -31.604 -21.369 1.00 91.12 209 GLY A CA 1
ATOM 1659 C C . GLY A 1 209 ? 2.152 -33.003 -21.457 1.00 91.12 209 GLY A C 1
ATOM 1660 O O . GLY A 1 209 ? 3.308 -33.211 -21.074 1.00 91.12 209 GLY A O 1
ATOM 1661 N N . PRO A 1 210 ? 1.404 -33.994 -21.969 1.00 89.31 210 PRO A N 1
ATOM 1662 C CA . PRO A 1 210 ? 1.929 -35.341 -22.167 1.00 89.31 210 PRO A CA 1
ATOM 1663 C C . PRO A 1 210 ? 3.136 -35.320 -23.120 1.00 89.31 210 PRO A C 1
ATOM 1665 O O . PRO A 1 210 ? 3.048 -34.808 -24.233 1.00 89.31 210 PRO A O 1
ATOM 1668 N N . GLY A 1 211 ? 4.268 -35.883 -22.685 1.00 84.12 211 GLY A N 1
ATOM 1669 C CA . GLY A 1 211 ? 5.511 -35.933 -23.469 1.00 84.12 211 GLY A CA 1
ATOM 1670 C C . GLY A 1 211 ? 6.449 -34.728 -23.296 1.00 84.12 211 GLY A C 1
ATOM 1671 O O . GLY A 1 211 ? 7.514 -34.691 -23.930 1.00 84.12 211 GLY A O 1
ATOM 1672 N N . SER A 1 212 ? 6.097 -33.768 -22.436 1.00 85.25 212 SER A N 1
ATOM 1673 C CA . SER A 1 212 ? 7.035 -32.762 -21.929 1.00 85.25 212 SER A CA 1
ATOM 1674 C C . SER A 1 212 ? 7.889 -33.409 -20.831 1.00 85.25 212 SER A C 1
ATOM 1676 O O . SER A 1 212 ? 7.358 -34.006 -19.897 1.00 85.25 212 SER A O 1
ATOM 1678 N N . ALA A 1 213 ? 9.212 -33.390 -20.990 1.00 73.75 213 ALA A N 1
ATOM 1679 C CA . ALA A 1 213 ? 10.137 -33.846 -19.953 1.00 73.75 213 ALA A CA 1
ATOM 1680 C C . ALA A 1 213 ? 10.454 -32.657 -19.040 1.00 73.75 213 ALA A C 1
ATOM 1682 O O . ALA A 1 213 ? 10.566 -31.544 -19.550 1.00 73.75 213 ALA A O 1
ATOM 1683 N N . ASP A 1 214 ? 10.648 -32.886 -17.738 1.00 75.56 214 ASP A N 1
ATOM 1684 C CA . ASP A 1 214 ? 11.108 -31.849 -16.803 1.00 75.56 214 ASP A CA 1
ATOM 1685 C C . ASP A 1 214 ? 12.538 -31.423 -17.152 1.00 75.56 214 ASP A C 1
ATOM 1687 O O . ASP A 1 214 ? 13.532 -31.961 -16.661 1.00 75.56 214 ASP A O 1
ATOM 1691 N N . ARG A 1 215 ? 12.642 -30.480 -18.085 1.00 77.56 215 ARG A N 1
ATOM 1692 C CA . ARG A 1 215 ? 13.882 -29.837 -18.500 1.00 77.56 215 ARG A CA 1
ATOM 1693 C C . ARG A 1 215 ? 13.637 -28.335 -18.491 1.00 77.56 215 ARG A C 1
ATOM 1695 O O . ARG A 1 215 ? 12.670 -27.879 -19.090 1.00 77.56 215 ARG A O 1
ATOM 1702 N N . GLY A 1 216 ? 14.511 -27.594 -17.815 1.00 85.81 216 GLY A N 1
ATOM 1703 C CA . GLY A 1 216 ? 14.479 -26.132 -17.737 1.00 85.81 216 GLY A CA 1
ATOM 1704 C C . GLY A 1 216 ? 13.904 -25.573 -16.428 1.00 85.81 216 GLY A C 1
ATOM 1705 O O . GLY A 1 216 ? 13.382 -26.328 -15.604 1.00 85.81 216 GLY A O 1
ATOM 1706 N N . PRO A 1 217 ? 14.035 -24.253 -16.218 1.00 90.38 217 PRO A N 1
ATOM 1707 C CA . PRO A 1 217 ? 13.504 -23.583 -15.038 1.00 90.38 217 PRO A CA 1
ATOM 1708 C C . PRO A 1 217 ? 11.966 -23.574 -15.053 1.00 90.38 217 PRO A C 1
ATOM 1710 O O . PRO A 1 217 ? 11.341 -23.576 -16.114 1.00 90.38 217 PRO A O 1
ATOM 1713 N N . GLU A 1 218 ? 11.338 -23.542 -13.872 1.00 92.12 218 GLU A N 1
ATOM 1714 C CA . GLU A 1 218 ? 9.873 -23.414 -13.769 1.00 92.12 218 GLU A CA 1
ATOM 1715 C C . GLU A 1 218 ? 9.369 -22.060 -14.284 1.00 92.12 218 GLU A C 1
ATOM 1717 O O . GLU A 1 218 ? 8.235 -21.967 -14.752 1.00 92.12 218 GLU A O 1
ATOM 1722 N N . GLN A 1 219 ? 10.207 -21.025 -14.190 1.00 95.81 219 GLN A N 1
ATOM 1723 C CA . GLN A 1 219 ? 9.914 -19.651 -14.583 1.00 95.81 219 GLN A CA 1
ATOM 1724 C C . GLN A 1 219 ? 11.055 -19.071 -15.418 1.00 95.81 219 GLN A C 1
ATOM 1726 O O . GLN A 1 219 ? 12.218 -19.404 -15.191 1.00 95.81 219 GLN A O 1
ATOM 1731 N N . GLY A 1 220 ? 10.732 -18.200 -16.365 1.00 95.31 220 GLY A N 1
ATOM 1732 C CA . GLY A 1 220 ? 11.727 -17.629 -17.261 1.00 95.31 220 GLY A CA 1
ATOM 1733 C C . GLY A 1 220 ? 11.128 -16.833 -18.412 1.00 95.31 220 GLY A C 1
ATOM 1734 O O . GLY A 1 220 ? 9.908 -16.681 -18.526 1.00 95.31 220 GLY A O 1
ATOM 1735 N N . TRP A 1 221 ? 12.013 -16.357 -19.279 1.00 95.31 221 TRP A N 1
ATOM 1736 C CA . TRP A 1 221 ? 11.667 -15.599 -20.477 1.00 95.31 221 TRP A CA 1
ATOM 1737 C C . TRP A 1 221 ? 11.273 -16.504 -21.647 1.00 95.31 221 TRP A C 1
ATOM 1739 O O . TRP A 1 221 ? 11.849 -17.581 -21.836 1.00 95.31 221 TRP A O 1
ATOM 1749 N N . TYR A 1 222 ? 10.305 -16.062 -22.447 1.00 95.56 222 TYR A N 1
ATOM 1750 C CA . TYR A 1 222 ? 9.866 -16.737 -23.668 1.00 95.56 222 TYR A CA 1
ATOM 1751 C C . TYR A 1 222 ?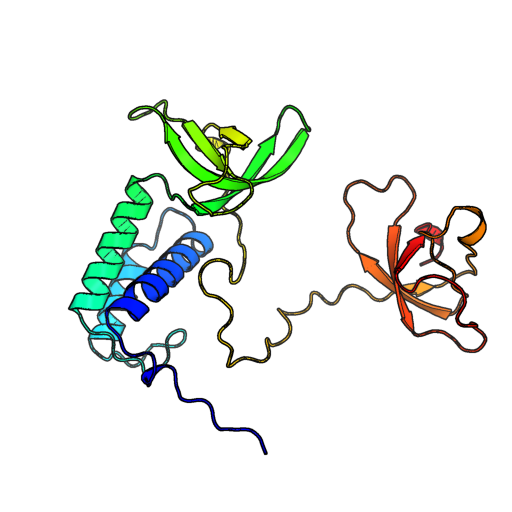 9.316 -15.739 -24.705 1.00 95.56 222 TYR A C 1
ATOM 1753 O O . TYR A 1 222 ? 8.888 -14.648 -24.330 1.00 95.56 222 TYR A O 1
ATOM 1761 N N . PRO A 1 223 ? 9.307 -16.065 -26.010 1.00 95.31 223 PRO A N 1
ATOM 1762 C CA . PRO A 1 223 ? 8.744 -15.166 -27.008 1.00 95.31 223 PRO A CA 1
ATOM 1763 C C . PRO A 1 223 ? 7.206 -15.223 -26.966 1.00 95.31 223 PRO A C 1
ATOM 1765 O O . PRO A 1 223 ? 6.648 -16.327 -26.997 1.00 95.31 223 PRO A O 1
ATOM 1768 N N . PRO A 1 224 ? 6.498 -14.078 -26.992 1.00 93.75 224 PRO A N 1
ATOM 1769 C CA . PRO A 1 224 ? 5.035 -14.037 -26.909 1.00 93.75 224 PRO A CA 1
ATOM 1770 C C . PRO A 1 224 ? 4.319 -14.868 -27.984 1.00 93.75 224 PRO A C 1
ATOM 1772 O O . PRO A 1 224 ? 3.205 -15.322 -27.775 1.00 93.75 224 PRO A O 1
ATOM 1775 N N . SER A 1 225 ? 4.955 -15.106 -29.138 1.00 94.19 225 SER A N 1
ATOM 1776 C CA . SER A 1 225 ? 4.382 -15.877 -30.251 1.00 94.19 225 SER A CA 1
ATOM 1777 C C . SER A 1 225 ? 4.168 -17.371 -29.964 1.00 94.19 225 SER A C 1
ATOM 1779 O O . SER A 1 225 ? 3.569 -18.061 -30.791 1.00 94.19 225 SER A O 1
ATOM 1781 N N . PHE A 1 226 ? 4.655 -17.883 -28.830 1.00 91.06 226 PHE A N 1
ATOM 1782 C CA . PHE A 1 226 ? 4.534 -19.293 -28.451 1.00 91.06 226 PHE A CA 1
ATOM 1783 C C . PHE A 1 226 ? 3.390 -19.590 -27.466 1.00 91.06 226 PHE A C 1
ATOM 1785 O O . PHE A 1 226 ? 3.106 -20.775 -27.251 1.00 91.06 226 PHE A O 1
ATOM 1792 N N . ALA A 1 227 ? 2.730 -18.571 -26.897 1.00 84.00 227 ALA A N 1
ATOM 1793 C CA . ALA A 1 227 ? 1.669 -18.704 -25.889 1.00 84.00 227 ALA A CA 1
ATOM 1794 C C . ALA A 1 227 ? 0.373 -17.983 -26.287 1.00 84.00 227 ALA A C 1
ATOM 1796 O O . ALA A 1 227 ? 0.452 -16.951 -26.985 1.00 84.00 227 ALA A O 1
#

Foldseek 3Di:
DDDDDDDPVVVDDLVVLLLLLLLVLVLVCLVVDPDDCLVVSLVVLVCQCVQNPPCPPNPSDNDPPVSSVSSNVVNVVCVVQVNQLFWWWAQDPVVRDTDIWTWAGWADDDPPIWTFTHRGSDNPGDTPDTHDSVRIGGDNDPCSSPPPPPPDPPPPVVPPPQDKDFFQAFDDCVVVHLQADGAGGGFIWRWDDDPDDDQKTKIAGPGHDPPIDPDGDRIHIDGPVGD

Sequence (227 aa):
MAVPFPPLAELTGPRTLIPKLLNFMKEYHMRTGESKDDHGLQQLLRDIAEGGKNSGALGDILLPEDVVQDAIKAFEEWKKLGRTGMPCSYYSHTHKSYVQAFVGEKHGEDRDYTLELKRTPERTEPSVMQADPRQIKPRPDVGWYVPPLPFGESEPASASQQPVYRVVGDFDGTVHGSEYLVFKKGDMLLRFEVEDGEGWDFGKVVKRGPGSADRGPEQGWYPPSFA

Secondary structure (DSSP, 8-state):
-PPPPPPGGGS--HHHHHHHHHHHHHHHHHHH-TTS-HHHHHHHHHHHHTT-S--TTT-S----HHHHHHHHHHHHHHHHTT-TT-EEEEEETTTTEEEEEEEEEEESSTTS-EEEEESSS-TTSPP-EEE-GGGEEEP--SSSSSPPPSS-----TT---PPEEEP-S-EEGGGT-TTB-EE-TT-EEEEEP-TT-TT-EEEEEEEPPTT--S-S-SEEEE-GGG-

Organism: Symbiodinium pilosum (NCBI:txid2952)

pLDDT: mean 78.73, std 17.14, range [29.7, 96.69]

InterPro domains:
  IPR036028 SH3-like domain superfamily [SSF50044] (157-226)